Protein AF-A0A368GLN0-F1 (afdb_monomer)

Secondary structure (DSSP, 8-state):
---------TTSS-PPPHHHHHHT-----S-TTSS--EEEE--B-SSSB-TT--EEEE--S--TT--TTHHHHHHHHHHHHHHHHHHHTTS---------GGG-THHHHHHHHHHHHHHHS-HHHHHHHHHHHHHHHHHHHHHHHHHHHHTTSS----------------PPP----------------------

Solvent-accessible surface area (backbone atoms only — not comparable to full-atom values): 13276 Å² total; per-residue (Å²): 133,85,78,77,82,68,94,77,71,88,79,63,88,70,74,75,53,68,67,54,47,64,75,58,59,87,68,79,85,73,56,99,84,74,74,76,50,72,50,77,47,66,47,69,57,98,88,46,72,43,83,91,34,64,48,79,45,69,48,68,100,65,74,98,80,68,79,71,56,46,67,52,49,56,50,49,48,68,67,27,47,61,57,55,47,61,74,39,57,94,50,86,83,80,89,84,76,75,91,50,76,59,76,45,85,47,66,61,60,50,50,51,52,50,50,56,47,57,74,72,45,59,66,72,56,55,49,54,50,52,55,48,54,52,51,53,51,52,51,52,53,52,50,52,52,50,58,56,59,63,62,69,78,78,62,98,65,85,72,82,78,79,83,76,85,74,91,79,84,85,82,81,86,80,74,84,82,81,76,81,78,82,78,81,78,88,70,88,76,78,86,79,84,84,129

Sequence (195 aa):
MMKRRGWNDSTIPRFAPSSTLEEFLCGRTAGKNKGSRAIVISAITEESIFEGCTKVIVSGRSTADQDYHRDMFEGWLRESLPQMIEVAAEHRLSLVMDNAPYHSRQLEKVKSRTLDWIGCVLTSLCKKWCDHVVGEEEAARLKIAVDLNNNVGDSGEVWSLDESSSSYEGLPEVSDVELEQVSLYEGDLESTTCI

pLDDT: mean 70.53, std 19.05, range [32.34, 94.5]

Organism: Ancylostoma caninum (NCBI:txid29170)

Structure (mmCIF, N/CA/C/O backbone):
data_AF-A0A368GLN0-F1
#
_entry.id   AF-A0A368GLN0-F1
#
loop_
_atom_site.group_PDB
_atom_site.id
_atom_site.type_symbol
_atom_site.label_atom_id
_atom_site.label_alt_id
_atom_site.label_comp_id
_atom_site.label_asym_id
_atom_site.label_entity_id
_atom_site.label_seq_id
_atom_site.pdbx_PDB_ins_code
_atom_site.Cartn_x
_atom_site.Cartn_y
_atom_site.Cartn_z
_atom_site.occupancy
_atom_site.B_iso_or_equiv
_atom_site.auth_seq_id
_atom_site.auth_comp_id
_atom_site.auth_asym_id
_atom_site.auth_atom_id
_atom_site.pdbx_PDB_model_num
ATOM 1 N N . MET A 1 1 ? 33.863 -3.913 -6.482 1.00 35.53 1 MET A N 1
ATOM 2 C CA . MET A 1 1 ? 32.502 -4.260 -5.994 1.00 35.53 1 MET A CA 1
ATOM 3 C C . MET A 1 1 ? 31.989 -3.170 -5.057 1.00 35.53 1 MET A C 1
ATOM 5 O O . MET A 1 1 ? 32.478 -3.062 -3.939 1.00 35.53 1 MET A O 1
ATOM 9 N N . MET A 1 2 ? 31.009 -2.364 -5.475 1.00 35.94 2 MET A N 1
ATOM 10 C CA . MET A 1 2 ? 30.334 -1.441 -4.555 1.00 35.94 2 MET A CA 1
ATOM 11 C C . MET A 1 2 ? 29.337 -2.224 -3.693 1.00 35.94 2 MET A C 1
ATOM 13 O O . MET A 1 2 ? 28.332 -2.731 -4.191 1.00 35.94 2 MET A O 1
ATOM 17 N N . LYS A 1 3 ? 29.622 -2.342 -2.392 1.00 42.59 3 LYS A N 1
ATOM 18 C CA . LYS A 1 3 ? 28.667 -2.875 -1.414 1.00 42.59 3 LYS A CA 1
ATOM 19 C C . LYS A 1 3 ? 27.476 -1.920 -1.359 1.00 42.59 3 LYS A C 1
ATOM 21 O O . LYS A 1 3 ? 27.602 -0.806 -0.853 1.00 42.59 3 LYS A O 1
ATOM 26 N N . ARG A 1 4 ? 26.325 -2.343 -1.890 1.00 37.25 4 ARG A N 1
ATOM 27 C CA . ARG A 1 4 ? 25.060 -1.627 -1.691 1.00 37.25 4 ARG A CA 1
ATOM 28 C C . ARG A 1 4 ? 24.814 -1.557 -0.184 1.00 37.25 4 ARG A C 1
ATOM 30 O O . ARG A 1 4 ? 24.677 -2.597 0.457 1.00 37.25 4 ARG A O 1
ATOM 37 N N . ARG A 1 5 ? 24.821 -0.350 0.391 1.00 45.50 5 ARG A N 1
ATOM 38 C CA . ARG A 1 5 ? 24.412 -0.145 1.785 1.00 45.50 5 ARG A CA 1
ATOM 39 C C . ARG A 1 5 ? 22.921 -0.442 1.860 1.00 45.50 5 ARG A C 1
ATOM 41 O O . ARG A 1 5 ? 22.110 0.364 1.419 1.00 45.50 5 ARG A O 1
ATOM 48 N N . GLY A 1 6 ? 22.584 -1.629 2.353 1.00 49.56 6 GLY A N 1
ATOM 49 C CA . GLY A 1 6 ? 21.233 -1.913 2.815 1.00 49.56 6 GLY A CA 1
ATOM 50 C C . GLY A 1 6 ? 20.892 -1.013 4.000 1.00 49.56 6 GLY A C 1
ATOM 51 O O . GLY A 1 6 ? 21.788 -0.543 4.707 1.00 49.56 6 GLY A O 1
ATOM 52 N N . TRP A 1 7 ? 19.600 -0.767 4.195 1.00 46.38 7 TRP A N 1
ATOM 53 C CA . TRP A 1 7 ? 19.075 -0.115 5.390 1.00 46.38 7 TRP A CA 1
ATOM 54 C C . TRP A 1 7 ? 19.530 -0.907 6.624 1.00 46.38 7 TRP A C 1
ATOM 56 O O . TRP A 1 7 ? 19.116 -2.048 6.813 1.00 46.38 7 TRP A O 1
ATOM 66 N N . ASN A 1 8 ? 20.441 -0.338 7.415 1.00 49.94 8 ASN A N 1
ATOM 67 C CA . ASN A 1 8 ? 20.948 -0.943 8.643 1.00 49.94 8 ASN A CA 1
ATOM 68 C C . ASN A 1 8 ? 20.464 -0.096 9.817 1.00 49.94 8 ASN A C 1
ATOM 70 O O . ASN A 1 8 ? 21.086 0.911 10.153 1.00 49.94 8 ASN A O 1
ATOM 74 N N . ASP A 1 9 ? 19.324 -0.477 10.383 1.00 54.09 9 ASP A N 1
ATOM 75 C CA . ASP A 1 9 ? 18.795 0.153 11.584 1.00 54.09 9 ASP A CA 1
ATOM 76 C C . ASP A 1 9 ? 19.314 -0.596 12.816 1.00 54.09 9 ASP A C 1
ATOM 78 O O . ASP A 1 9 ? 18.888 -1.710 13.121 1.00 54.09 9 ASP A O 1
ATOM 82 N N . SER A 1 10 ? 20.266 0.016 13.518 1.00 65.25 10 SER A N 1
ATOM 83 C CA . SER A 1 10 ? 20.861 -0.537 14.736 1.00 65.25 10 SER A CA 1
ATOM 84 C C . SER A 1 10 ? 19.985 -0.361 15.982 1.00 65.25 10 SER A C 1
ATOM 86 O O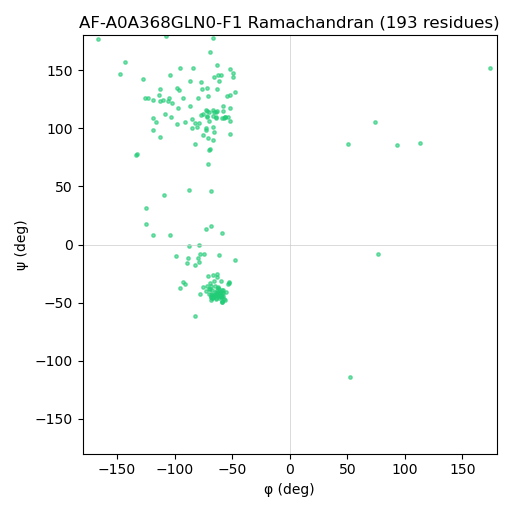 . SER A 1 10 ? 20.403 -0.761 17.067 1.00 65.25 10 SER A O 1
ATOM 88 N N . THR A 1 11 ? 18.811 0.268 15.860 1.00 64.25 11 THR A N 1
ATOM 89 C CA . THR A 1 11 ? 17.899 0.528 16.986 1.00 64.25 11 THR A CA 1
ATOM 90 C C . THR A 1 11 ? 16.757 -0.476 17.100 1.00 64.25 11 THR A C 1
ATOM 92 O O . THR A 1 11 ? 16.099 -0.510 18.138 1.00 64.25 11 THR A O 1
ATOM 95 N N . ILE A 1 12 ? 16.556 -1.347 16.104 1.00 62.72 12 ILE A N 1
ATOM 96 C CA . ILE A 1 12 ? 15.552 -2.415 16.175 1.00 62.72 12 ILE A CA 1
ATOM 97 C C . ILE A 1 12 ? 16.052 -3.499 17.1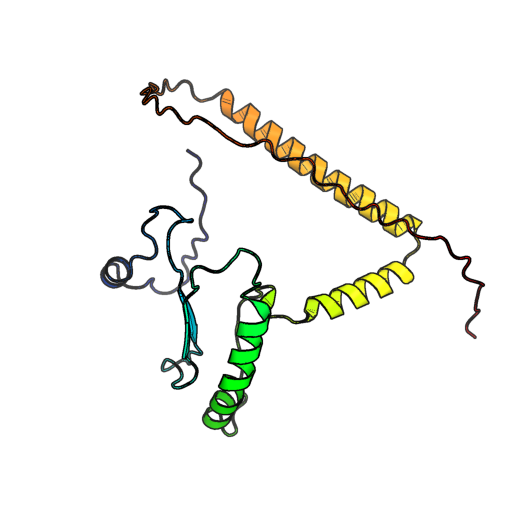46 1.00 62.72 12 ILE A C 1
ATOM 99 O O . ILE A 1 12 ? 17.081 -4.137 16.890 1.00 62.72 12 ILE A O 1
ATOM 103 N N . PRO A 1 13 ? 15.361 -3.732 18.276 1.00 52.72 13 PRO A N 1
ATOM 104 C CA . PRO A 1 13 ? 15.799 -4.695 19.265 1.00 52.72 13 PRO A CA 1
ATOM 105 C C . PRO A 1 13 ? 15.568 -6.106 18.723 1.00 52.72 13 PRO A C 1
ATOM 107 O O . PRO A 1 13 ? 14.479 -6.657 18.817 1.00 52.72 13 PRO A O 1
ATOM 110 N N . ARG A 1 14 ? 16.663 -6.689 18.228 1.00 58.69 14 ARG A N 1
ATOM 111 C CA . ARG A 1 14 ? 16.840 -8.094 17.836 1.00 58.69 14 ARG A CA 1
ATOM 112 C C . ARG A 1 14 ? 16.143 -8.465 16.527 1.00 58.69 14 ARG A C 1
ATOM 114 O O . ARG A 1 14 ? 14.947 -8.720 16.465 1.00 58.69 14 ARG A O 1
ATOM 121 N N . PHE A 1 15 ? 16.961 -8.615 15.489 1.00 60.12 15 PHE A N 1
ATOM 122 C CA . PHE A 1 15 ? 16.638 -9.523 14.395 1.00 60.12 15 PHE A CA 1
ATOM 123 C C . PHE A 1 15 ? 16.288 -10.906 14.958 1.00 60.12 15 PHE A C 1
ATOM 125 O O . PHE A 1 15 ? 16.795 -11.300 16.015 1.00 60.12 15 PHE A O 1
ATOM 132 N N . ALA A 1 16 ? 15.430 -11.635 14.244 1.00 61.66 16 ALA A N 1
ATOM 133 C CA . ALA A 1 16 ? 15.138 -13.024 14.565 1.00 61.66 16 ALA A CA 1
ATOM 134 C C . ALA A 1 16 ? 16.454 -13.815 14.755 1.00 61.66 16 ALA A 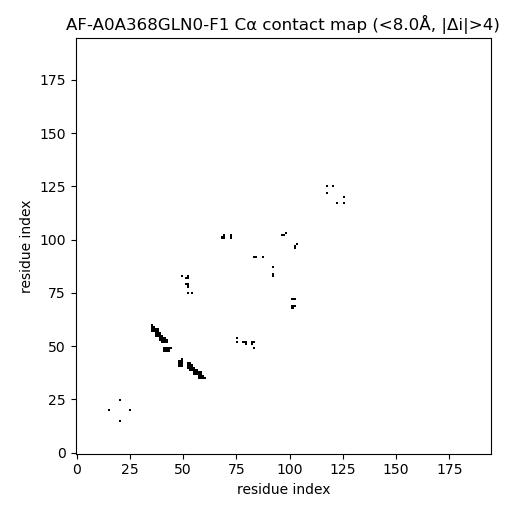C 1
ATOM 136 O O . ALA A 1 16 ? 17.437 -13.523 14.063 1.00 61.66 16 ALA A O 1
ATOM 137 N N . PRO A 1 17 ? 16.507 -14.782 15.692 1.00 75.31 17 PRO A N 1
ATOM 138 C CA . PRO A 1 17 ? 17.692 -15.603 15.919 1.00 75.31 17 PRO A CA 1
ATOM 139 C C . PRO A 1 17 ? 18.238 -16.174 14.609 1.00 75.31 17 PRO A C 1
ATOM 141 O O . PRO A 1 17 ? 17.466 -16.508 13.710 1.00 75.31 17 PRO A O 1
ATOM 144 N N . SER A 1 18 ? 19.557 -16.345 14.507 1.00 64.06 18 SER A N 1
ATOM 145 C CA . SER A 1 18 ? 20.192 -16.903 13.304 1.00 64.06 18 SER A CA 1
ATOM 146 C C . SER A 1 18 ? 19.578 -18.244 12.889 1.00 64.06 18 SER A C 1
ATOM 148 O O . SER A 1 18 ? 19.429 -18.495 11.702 1.00 64.06 18 SER A O 1
ATOM 150 N N . SER A 1 19 ? 19.132 -19.051 13.858 1.00 71.44 19 SER A N 1
ATOM 151 C CA . SER A 1 19 ? 18.413 -20.307 13.620 1.00 71.44 19 SER A CA 1
ATOM 152 C C . SER A 1 19 ? 17.073 -20.103 12.913 1.00 71.44 19 SER A C 1
ATOM 154 O O . SER A 1 19 ? 16.731 -20.863 12.019 1.00 71.44 19 SER A O 1
ATOM 156 N N . THR A 1 20 ? 16.331 -19.054 13.269 1.00 66.94 20 THR A N 1
ATOM 157 C CA . THR A 1 20 ? 15.073 -18.675 12.616 1.00 66.94 20 THR A CA 1
ATOM 158 C C . THR A 1 20 ? 15.341 -18.141 11.210 1.00 66.94 20 THR A C 1
ATOM 160 O O . THR A 1 20 ? 14.609 -18.450 10.281 1.00 66.94 20 THR A O 1
ATOM 163 N N . LEU A 1 21 ? 16.418 -17.380 11.007 1.00 68.38 21 LEU A N 1
ATOM 164 C CA . LEU A 1 21 ? 16.798 -16.915 9.668 1.00 68.38 21 LEU A CA 1
ATOM 165 C C . LEU A 1 21 ? 17.303 -18.053 8.763 1.00 68.38 21 LEU A C 1
ATOM 167 O O . LEU A 1 21 ? 17.071 -18.001 7.558 1.00 68.38 21 LEU A O 1
ATOM 171 N N . GLU A 1 22 ? 17.964 -19.071 9.323 1.00 64.69 22 GLU A N 1
ATOM 172 C CA . GLU A 1 22 ? 18.382 -20.287 8.608 1.00 64.69 22 GLU A CA 1
ATOM 173 C C . GLU A 1 22 ? 17.201 -21.210 8.276 1.00 64.69 22 GLU A C 1
ATOM 175 O O . GLU A 1 22 ? 17.135 -21.766 7.180 1.00 64.69 22 GLU A O 1
ATOM 180 N N . GLU A 1 23 ? 16.247 -21.350 9.197 1.00 68.56 23 GLU A N 1
ATOM 181 C CA . GLU A 1 23 ? 15.017 -22.118 8.988 1.00 68.56 23 GLU A CA 1
ATOM 182 C C . GLU A 1 23 ? 14.106 -21.452 7.944 1.00 68.56 23 GLU A C 1
ATOM 184 O O . GLU A 1 23 ? 13.551 -22.121 7.072 1.00 68.56 23 GLU A O 1
ATOM 189 N N . PHE A 1 24 ? 14.021 -20.120 7.973 1.00 56.69 24 PHE A N 1
ATOM 190 C CA . PHE A 1 24 ? 13.205 -19.311 7.069 1.00 56.69 24 PHE A CA 1
ATOM 191 C C . PHE A 1 24 ? 14.056 -18.523 6.068 1.00 56.69 24 PHE A C 1
ATOM 193 O O . PHE A 1 24 ? 13.771 -17.350 5.824 1.00 56.69 24 PHE A O 1
ATOM 200 N N . LEU A 1 25 ? 15.092 -19.144 5.481 1.00 50.34 25 LEU A N 1
ATOM 201 C CA . LEU A 1 25 ? 15.955 -18.513 4.472 1.00 50.34 25 LEU A CA 1
ATOM 202 C C . LEU A 1 25 ? 15.126 -17.895 3.336 1.00 50.34 25 LEU A C 1
ATOM 204 O O . LEU A 1 25 ? 14.778 -18.538 2.340 1.00 50.34 25 LEU A O 1
ATOM 208 N N . CYS A 1 26 ? 14.858 -16.599 3.472 1.00 51.38 26 CYS A N 1
ATOM 209 C CA . CYS A 1 26 ? 14.298 -15.747 2.444 1.00 51.38 26 CYS A CA 1
ATOM 210 C C . CYS A 1 26 ? 15.328 -15.602 1.320 1.00 51.38 26 CYS A C 1
ATOM 212 O O . CYS A 1 26 ? 16.154 -14.694 1.310 1.00 51.38 26 CYS A O 1
ATOM 214 N N . GLY A 1 27 ? 15.245 -16.511 0.349 1.00 47.00 27 GLY A N 1
ATOM 215 C CA . GLY A 1 27 ? 15.779 -16.319 -0.992 1.00 47.00 27 GLY A CA 1
ATOM 216 C C . GLY A 1 27 ? 16.948 -17.225 -1.355 1.00 47.00 27 GLY A C 1
ATOM 217 O O . GLY A 1 27 ? 18.101 -16.801 -1.360 1.00 47.00 27 GLY A O 1
ATOM 218 N N . ARG A 1 28 ? 16.643 -18.424 -1.869 1.00 48.06 28 ARG A N 1
ATOM 219 C CA . ARG A 1 28 ? 17.470 -18.950 -2.964 1.00 48.06 28 ARG A CA 1
ATOM 220 C C . ARG A 1 28 ? 17.407 -17.933 -4.105 1.00 48.06 28 ARG A C 1
ATOM 222 O O . ARG A 1 28 ? 16.345 -17.697 -4.671 1.00 48.06 28 ARG A O 1
ATOM 229 N N . THR A 1 29 ? 18.553 -17.384 -4.488 1.00 51.28 29 THR A N 1
ATOM 230 C CA . THR A 1 29 ? 18.774 -16.540 -5.679 1.00 51.28 29 THR A CA 1
ATOM 231 C C . THR A 1 29 ? 18.633 -17.307 -7.004 1.00 51.28 29 THR A C 1
ATOM 233 O O . THR A 1 29 ? 19.055 -16.831 -8.058 1.00 51.28 29 THR A O 1
ATOM 236 N N . ALA A 1 30 ? 18.029 -18.498 -6.982 1.00 46.34 30 ALA A N 1
ATOM 237 C CA . ALA A 1 30 ? 17.805 -19.321 -8.157 1.00 46.34 30 ALA A CA 1
ATOM 238 C C . ALA A 1 30 ? 16.698 -18.696 -9.020 1.00 46.34 30 ALA A C 1
ATOM 240 O O . ALA A 1 30 ? 15.516 -18.848 -8.734 1.00 46.34 30 ALA A O 1
ATOM 241 N N . GLY A 1 31 ? 17.107 -17.967 -10.062 1.00 49.19 31 GLY A N 1
ATOM 242 C CA . GLY A 1 31 ? 16.291 -17.586 -11.214 1.00 49.19 31 GLY A CA 1
ATOM 243 C C . GLY A 1 31 ? 14.942 -16.953 -10.876 1.00 49.19 31 GLY A C 1
ATOM 244 O O . GLY A 1 31 ? 13.914 -17.624 -10.916 1.00 49.19 31 GLY A O 1
ATOM 245 N N . LYS A 1 32 ? 14.935 -15.628 -10.678 1.00 55.72 32 LYS A N 1
ATOM 246 C CA . LYS A 1 32 ? 13.764 -14.767 -10.403 1.00 55.72 32 LYS A CA 1
ATOM 247 C C . LYS A 1 32 ? 12.549 -14.996 -11.332 1.00 55.72 32 LYS A C 1
ATOM 249 O O . LYS A 1 32 ? 11.455 -14.549 -11.008 1.00 55.72 32 LYS A O 1
ATOM 254 N N . ASN A 1 33 ? 12.707 -15.716 -12.444 1.00 55.19 33 ASN A N 1
ATOM 255 C CA . ASN A 1 33 ? 11.728 -15.828 -13.524 1.00 55.19 33 ASN A CA 1
ATOM 256 C C . ASN A 1 33 ? 11.210 -17.261 -13.781 1.00 55.19 33 ASN A C 1
ATOM 258 O O . ASN A 1 33 ? 10.525 -17.473 -14.776 1.00 55.19 33 ASN A O 1
ATOM 262 N N . LYS A 1 34 ? 11.526 -18.262 -12.942 1.00 57.03 34 LYS A N 1
ATOM 263 C CA . LYS A 1 34 ? 11.060 -19.650 -13.151 1.00 57.03 34 LYS A CA 1
ATOM 264 C C . LYS A 1 34 ? 10.481 -20.263 -11.873 1.00 57.03 34 LYS A C 1
ATOM 266 O O . LYS A 1 34 ? 11.130 -21.064 -11.214 1.00 57.03 34 LYS A O 1
ATOM 271 N N . GLY A 1 35 ? 9.245 -19.900 -11.532 1.00 66.50 35 GLY A N 1
ATOM 272 C CA . GLY A 1 35 ? 8.507 -20.548 -10.445 1.00 66.50 35 GLY A CA 1
ATOM 273 C C . GLY A 1 35 ? 7.173 -19.875 -10.132 1.00 66.50 35 GLY A C 1
ATOM 274 O O . GLY A 1 35 ? 7.018 -18.673 -10.343 1.00 66.50 35 GLY A O 1
ATOM 275 N N . SER A 1 36 ? 6.218 -20.657 -9.626 1.00 74.06 36 SER A N 1
ATOM 276 C CA . SER A 1 36 ? 5.010 -20.122 -8.994 1.00 74.06 36 SER A CA 1
ATOM 277 C C . SER A 1 36 ? 5.402 -19.329 -7.752 1.00 74.06 36 SER A C 1
ATOM 279 O O . SER A 1 36 ? 6.218 -19.790 -6.953 1.00 74.06 36 SER A O 1
ATOM 281 N N . ARG A 1 37 ? 4.836 -18.133 -7.594 1.00 76.50 37 ARG A N 1
ATOM 282 C CA . ARG A 1 37 ? 5.026 -17.295 -6.410 1.00 76.50 37 ARG A CA 1
ATOM 283 C C . ARG A 1 37 ? 3.776 -17.383 -5.550 1.00 76.50 37 ARG A C 1
ATOM 285 O O . ARG A 1 37 ? 2.677 -17.492 -6.078 1.00 76.50 37 ARG A O 1
ATOM 292 N N . ALA A 1 38 ? 3.941 -17.327 -4.237 1.00 84.25 38 ALA A N 1
ATOM 293 C CA . ALA A 1 38 ? 2.829 -17.148 -3.318 1.00 84.25 38 ALA A CA 1
ATOM 294 C C . ALA A 1 38 ? 2.960 -15.781 -2.646 1.00 84.25 38 ALA A C 1
ATOM 296 O O . ALA A 1 38 ? 4.049 -15.408 -2.212 1.00 84.25 38 ALA A O 1
ATOM 297 N N . ILE A 1 39 ? 1.861 -15.041 -2.583 1.00 85.88 39 ILE A N 1
ATOM 298 C CA . ILE A 1 39 ? 1.714 -13.821 -1.797 1.00 85.88 39 ILE A CA 1
ATOM 299 C C . ILE A 1 39 ? 0.864 -14.196 -0.590 1.00 85.88 39 ILE A C 1
ATOM 301 O O . ILE A 1 39 ? -0.216 -14.764 -0.742 1.00 85.88 39 ILE A O 1
ATOM 305 N N . VAL A 1 40 ? 1.359 -13.901 0.606 1.00 90.56 40 VAL A N 1
ATOM 306 C CA . VAL A 1 40 ? 0.611 -14.094 1.849 1.00 90.56 40 VAL A CA 1
ATOM 307 C C . VAL A 1 40 ? 0.262 -12.720 2.389 1.00 90.56 40 VAL A C 1
A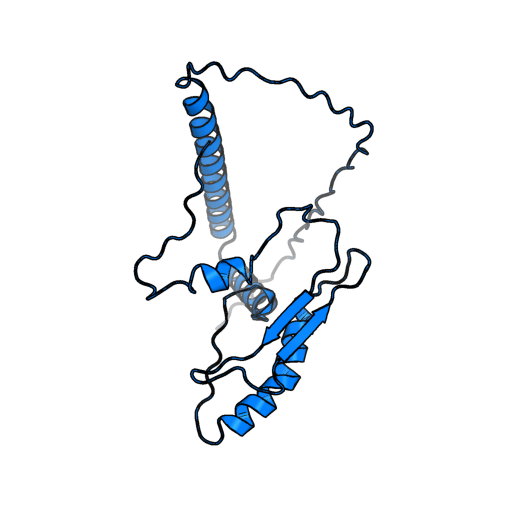TOM 309 O O . VAL A 1 40 ? 1.148 -11.892 2.585 1.00 90.56 40 VAL A O 1
ATOM 312 N N . ILE A 1 41 ? -1.025 -12.485 2.610 1.00 92.44 41 ILE A N 1
ATOM 313 C CA . ILE A 1 41 ? -1.543 -11.275 3.246 1.00 92.44 41 ILE A CA 1
ATOM 314 C C . ILE A 1 41 ? -2.151 -11.708 4.572 1.00 92.44 41 ILE A C 1
ATOM 316 O O . ILE A 1 41 ? -2.931 -12.658 4.605 1.00 92.44 41 ILE A O 1
ATOM 320 N N . SER A 1 42 ? -1.779 -11.054 5.665 1.00 94.00 42 SER A N 1
ATOM 321 C CA . SER A 1 42 ? -2.339 -11.347 6.981 1.00 94.00 42 SER A CA 1
ATOM 322 C C . SER A 1 42 ? -2.409 -10.089 7.826 1.00 94.00 42 SER A C 1
ATOM 324 O O . SER A 1 42 ? -1.530 -9.234 7.734 1.00 94.00 42 SER A O 1
ATOM 326 N N . ALA A 1 43 ? -3.426 -10.009 8.680 1.00 93.38 43 ALA A N 1
ATOM 327 C CA . ALA A 1 43 ? -3.448 -9.056 9.779 1.00 93.38 43 ALA A CA 1
ATOM 328 C C . ALA A 1 43 ? -2.733 -9.666 10.994 1.00 93.38 43 ALA A C 1
ATOM 330 O O . ALA A 1 43 ? -2.855 -10.865 11.264 1.00 93.38 43 ALA A O 1
ATOM 331 N N . ILE A 1 44 ? -1.964 -8.841 11.698 1.00 91.38 44 ILE A N 1
ATOM 332 C CA . ILE A 1 44 ? -1.258 -9.204 12.928 1.00 91.38 44 ILE A CA 1
ATOM 333 C C . ILE A 1 44 ? -1.612 -8.193 14.014 1.00 91.38 44 ILE A C 1
ATOM 335 O O . ILE A 1 44 ? -1.770 -7.004 13.732 1.00 91.38 44 ILE A O 1
ATOM 339 N N . THR A 1 45 ? -1.756 -8.673 15.241 1.00 87.38 45 THR A N 1
ATOM 340 C CA . THR A 1 45 ? -1.922 -7.858 16.445 1.00 87.38 45 THR A CA 1
ATOM 341 C C . THR A 1 45 ? -0.640 -7.915 17.276 1.00 87.38 45 THR A C 1
ATOM 343 O O . THR A 1 45 ? 0.332 -8.567 16.895 1.00 87.38 45 THR A O 1
ATOM 346 N N . GLU A 1 46 ? -0.618 -7.220 18.412 1.00 86.00 46 GLU A N 1
ATOM 347 C CA . GLU A 1 46 ? 0.490 -7.313 19.372 1.00 86.00 46 GLU A CA 1
ATOM 348 C C . GLU A 1 46 ? 0.680 -8.743 19.904 1.00 86.00 46 GLU A C 1
ATOM 350 O O . GLU A 1 46 ? 1.800 -9.163 20.187 1.00 86.00 46 GLU A O 1
ATOM 355 N N . GLU A 1 47 ? -0.410 -9.503 20.007 1.00 86.44 47 GLU A N 1
ATOM 356 C CA . GLU A 1 47 ? -0.423 -10.813 20.655 1.00 86.44 47 GLU A CA 1
ATOM 357 C C . GLU A 1 47 ? -0.237 -11.962 19.659 1.00 86.44 47 GLU A C 1
ATOM 359 O O . GLU A 1 47 ? 0.394 -12.967 19.989 1.00 86.44 47 GLU A O 1
ATOM 364 N N . SER A 1 48 ? -0.811 -11.858 18.454 1.00 86.75 48 SER A N 1
ATOM 365 C CA . SER A 1 48 ? -0.842 -12.981 17.510 1.00 86.75 48 SER A CA 1
ATOM 366 C C . SER A 1 48 ? -1.250 -12.599 16.080 1.00 86.75 48 SER A C 1
ATOM 368 O O . SER A 1 48 ? -1.570 -11.453 15.760 1.00 86.75 48 SER A O 1
ATOM 370 N N . ILE A 1 49 ? -1.220 -13.593 15.188 1.00 88.88 49 ILE A N 1
ATOM 371 C CA . ILE A 1 49 ? -1.820 -13.500 13.856 1.00 88.88 49 ILE A CA 1
ATOM 372 C C . ILE A 1 49 ? -3.340 -13.528 14.008 1.00 88.88 49 ILE A C 1
ATOM 374 O O . ILE A 1 49 ? -3.883 -14.373 14.714 1.00 88.88 49 ILE A O 1
ATOM 378 N N . PHE A 1 50 ? -4.025 -12.631 13.308 1.00 87.69 50 PHE A N 1
ATOM 379 C CA . PHE A 1 50 ? -5.473 -12.546 13.360 1.00 87.69 50 PHE A CA 1
ATOM 380 C C . PHE A 1 50 ? -6.115 -13.686 12.551 1.00 87.69 50 PHE A C 1
ATOM 382 O O . PHE A 1 50 ? -6.007 -13.730 11.319 1.00 87.69 50 PHE A O 1
ATOM 389 N N . GLU A 1 51 ? -6.787 -14.611 13.240 1.00 88.94 51 GLU A N 1
ATOM 390 C CA . GLU A 1 51 ? -7.449 -15.758 12.611 1.00 88.94 51 GLU A CA 1
ATOM 391 C C . GLU A 1 51 ? -8.541 -15.313 11.626 1.00 88.94 51 GLU A C 1
ATOM 393 O O . GLU A 1 51 ? -9.245 -14.333 11.846 1.00 88.94 51 GLU A O 1
ATOM 398 N N . GLY A 1 52 ? -8.660 -16.009 10.493 1.00 88.50 52 GLY A N 1
ATOM 399 C CA . GLY A 1 52 ? -9.639 -15.667 9.450 1.00 88.50 52 GLY A CA 1
ATOM 400 C C . GLY A 1 52 ? -9.266 -14.465 8.569 1.00 88.50 52 GLY A C 1
ATOM 401 O O . GLY A 1 52 ? -9.893 -14.256 7.531 1.00 88.50 52 GLY A O 1
ATOM 402 N N . CYS A 1 53 ? -8.196 -13.734 8.906 1.00 92.81 53 CYS A N 1
ATOM 403 C CA . CYS A 1 53 ? -7.674 -12.617 8.111 1.00 92.81 53 CYS A CA 1
ATOM 404 C C . CYS A 1 53 ? -6.403 -12.964 7.316 1.00 92.81 53 CYS A C 1
ATOM 406 O O . CYS A 1 53 ? -5.791 -12.078 6.719 1.00 92.81 53 CYS A O 1
ATOM 408 N N . THR A 1 54 ? -5.987 -14.233 7.278 1.00 94.00 54 THR A N 1
ATOM 409 C CA . THR A 1 54 ? -4.861 -14.691 6.448 1.00 94.00 54 THR A CA 1
ATOM 410 C C . THR A 1 54 ? -5.354 -15.188 5.091 1.00 94.00 54 THR A C 1
ATOM 412 O O . THR A 1 54 ? -6.175 -16.099 5.011 1.00 94.00 54 THR A O 1
ATOM 415 N N . LYS A 1 55 ? -4.803 -14.641 4.004 1.00 91.94 55 LYS A N 1
ATOM 416 C CA . LYS A 1 55 ? -5.089 -15.055 2.627 1.00 91.94 55 LYS A CA 1
ATOM 417 C C . LYS A 1 55 ? -3.795 -15.402 1.905 1.00 91.94 55 LYS A C 1
ATOM 419 O O . LYS A 1 55 ? -2.865 -14.599 1.848 1.00 91.94 55 LYS A O 1
ATOM 424 N N . VAL A 1 56 ? -3.749 -16.610 1.346 1.00 89.38 56 VAL A N 1
ATOM 425 C CA . VAL A 1 56 ? -2.624 -17.097 0.540 1.00 89.38 56 VAL A CA 1
ATOM 426 C C . VAL A 1 56 ? -3.037 -17.097 -0.920 1.00 89.38 56 VAL A C 1
ATOM 428 O O . VAL A 1 56 ? -4.029 -17.710 -1.309 1.00 89.38 56 VAL A O 1
ATOM 431 N N . ILE A 1 57 ? -2.258 -16.401 -1.730 1.00 83.94 57 ILE A N 1
ATOM 432 C CA . ILE A 1 57 ? -2.517 -16.173 -3.142 1.00 83.94 57 ILE A CA 1
ATOM 433 C C . ILE A 1 57 ? -1.367 -16.796 -3.907 1.00 83.94 57 ILE A C 1
ATOM 435 O O . ILE A 1 57 ? -0.251 -16.287 -3.876 1.00 83.94 57 ILE A O 1
ATOM 439 N N . VAL A 1 58 ? -1.620 -17.901 -4.598 1.00 83.19 58 VAL A N 1
ATOM 440 C CA . VAL A 1 58 ? -0.597 -18.565 -5.409 1.00 83.19 58 VAL A CA 1
ATOM 441 C C . VAL A 1 58 ? -0.756 -18.117 -6.855 1.00 83.19 58 VAL A C 1
ATOM 443 O O . VAL A 1 58 ? -1.783 -18.374 -7.479 1.00 83.19 58 VAL A O 1
ATOM 446 N N . SER A 1 59 ? 0.263 -17.457 -7.405 1.00 72.56 59 SER A N 1
ATOM 447 C CA . SER A 1 59 ? 0.302 -17.117 -8.820 1.00 72.56 59 SER A CA 1
ATOM 448 C C . SER A 1 59 ? 0.395 -18.412 -9.637 1.00 72.56 59 SER A C 1
ATOM 450 O O . SER A 1 59 ? 1.382 -19.158 -9.573 1.00 72.56 59 SER A O 1
ATOM 452 N N . GLY A 1 60 ? -0.653 -18.699 -10.409 1.00 68.06 60 GLY A N 1
ATOM 453 C CA . GLY A 1 60 ? -0.629 -19.759 -11.414 1.00 68.06 60 GLY A CA 1
ATOM 454 C C . GLY A 1 60 ? 0.342 -19.438 -12.556 1.00 68.06 60 GLY A C 1
ATOM 455 O O . GLY A 1 60 ? 0.942 -18.364 -12.604 1.00 68.06 60 GLY A O 1
ATOM 456 N N . ARG A 1 61 ? 0.486 -20.362 -13.515 1.00 60.53 61 ARG A N 1
ATOM 457 C CA . ARG A 1 61 ? 1.094 -20.067 -14.826 1.00 60.53 61 ARG A CA 1
ATOM 458 C C . ARG A 1 61 ? 0.123 -19.193 -15.632 1.00 60.53 61 ARG A C 1
ATOM 460 O O . ARG A 1 61 ? -0.521 -19.694 -16.547 1.00 60.53 61 ARG A O 1
ATOM 467 N N . SER A 1 62 ? -0.078 -17.943 -15.240 1.00 50.31 62 SER A N 1
ATOM 468 C CA . SER A 1 62 ? -0.963 -17.034 -15.965 1.00 50.31 62 SER A CA 1
ATOM 469 C C . SER A 1 62 ? -0.187 -16.172 -16.953 1.00 50.31 62 SER A C 1
ATOM 471 O O . SER A 1 62 ? 1.009 -15.911 -16.809 1.00 50.31 62 SER A O 1
ATOM 473 N N . THR A 1 63 ? -0.899 -15.789 -18.005 1.00 52.53 63 THR A N 1
ATOM 474 C CA . THR A 1 63 ? -0.488 -14.846 -19.040 1.00 52.53 63 THR A CA 1
ATOM 475 C C . THR A 1 63 ? -0.190 -13.483 -18.415 1.00 52.53 63 THR A C 1
ATOM 477 O O . THR A 1 63 ? -0.841 -13.101 -17.448 1.00 52.53 63 THR A O 1
ATOM 480 N N . ALA A 1 64 ? 0.792 -12.768 -18.965 1.00 55.91 64 ALA A N 1
ATOM 481 C CA . ALA A 1 64 ? 1.481 -11.599 -18.399 1.00 55.91 64 ALA A CA 1
ATOM 482 C C . ALA A 1 64 ? 0.628 -10.359 -18.032 1.00 55.91 64 ALA A C 1
ATOM 484 O O . ALA A 1 64 ? 1.198 -9.320 -17.723 1.00 55.91 64 ALA A O 1
ATOM 485 N N . ASP A 1 65 ? -0.701 -10.451 -18.046 1.00 51.19 65 ASP A N 1
ATOM 486 C CA . ASP A 1 65 ? -1.609 -9.304 -18.137 1.00 51.19 65 ASP A CA 1
ATOM 487 C C . ASP A 1 65 ? -2.646 -9.219 -17.002 1.00 51.19 65 ASP A C 1
ATOM 489 O O . ASP A 1 65 ? -3.662 -8.542 -17.112 1.00 51.19 65 ASP A O 1
ATOM 493 N N . GLN A 1 66 ? -2.431 -9.923 -15.888 1.00 56.97 66 GLN A N 1
ATOM 494 C CA . GLN A 1 66 ? -3.249 -9.716 -14.691 1.00 56.97 66 GLN A CA 1
ATOM 495 C C . GLN A 1 66 ? -2.473 -8.895 -13.669 1.00 56.97 66 GLN A C 1
ATOM 497 O O . GLN A 1 66 ? -1.512 -9.373 -13.067 1.00 56.97 66 GLN A O 1
ATOM 502 N N . ASP A 1 67 ? -2.905 -7.650 -13.471 1.00 63.59 67 ASP A N 1
ATOM 503 C CA . ASP A 1 67 ? -2.461 -6.806 -12.365 1.00 63.59 67 ASP A CA 1
ATOM 504 C C . ASP A 1 67 ? -3.011 -7.376 -11.045 1.00 63.59 67 ASP A C 1
ATOM 506 O O . ASP A 1 67 ? -4.057 -6.982 -10.529 1.00 63.59 67 ASP A O 1
ATOM 510 N N . TYR A 1 68 ? -2.300 -8.377 -10.519 1.00 64.44 68 TYR A N 1
ATOM 511 C CA . TYR A 1 68 ? -2.634 -9.131 -9.307 1.00 64.44 68 TYR A CA 1
ATOM 512 C C . TYR A 1 68 ? -2.700 -8.278 -8.037 1.00 64.44 68 TYR A C 1
ATOM 514 O O . TYR A 1 68 ? -3.076 -8.777 -6.980 1.00 64.44 68 TYR A O 1
ATOM 522 N N . HIS A 1 69 ? -2.293 -7.014 -8.087 1.00 69.00 69 HIS A N 1
ATOM 523 C CA . HIS A 1 69 ? -2.045 -6.248 -6.875 1.00 69.00 69 HIS A CA 1
ATOM 524 C C . HIS A 1 69 ? -3.272 -5.473 -6.392 1.00 69.00 69 HIS A C 1
ATOM 526 O O . HIS A 1 69 ? -3.475 -5.352 -5.184 1.00 69.00 69 HIS A O 1
ATOM 532 N N . ARG A 1 70 ? -4.116 -4.975 -7.303 1.00 67.94 70 ARG A N 1
ATOM 533 C CA . ARG A 1 70 ? -5.171 -4.011 -6.954 1.00 67.94 70 ARG A CA 1
ATOM 534 C C . ARG A 1 70 ? -6.430 -4.660 -6.381 1.00 67.94 70 ARG A C 1
ATOM 536 O O . ARG A 1 70 ? -6.786 -4.414 -5.229 1.00 67.94 70 ARG A O 1
ATOM 543 N N . ASP A 1 71 ? -7.083 -5.514 -7.162 1.00 75.69 71 ASP A N 1
ATOM 544 C CA . ASP A 1 71 ? -8.390 -6.077 -6.790 1.00 75.69 71 ASP A CA 1
ATOM 545 C C . ASP A 1 71 ? -8.276 -7.083 -5.640 1.00 75.69 71 ASP A C 1
ATOM 547 O O . ASP A 1 71 ? -9.192 -7.258 -4.835 1.00 75.69 71 ASP A O 1
ATOM 551 N N . MET A 1 72 ? -7.108 -7.712 -5.520 1.00 81.38 72 MET A N 1
ATOM 552 C CA . MET A 1 72 ? -6.828 -8.704 -4.491 1.00 81.38 72 MET A CA 1
ATOM 553 C C . MET A 1 72 ? -6.761 -8.103 -3.095 1.00 81.38 72 MET A C 1
ATOM 555 O O . MET A 1 72 ? -7.333 -8.657 -2.155 1.00 81.38 72 MET A O 1
ATOM 559 N N . PHE A 1 73 ? -6.072 -6.971 -2.968 1.00 87.00 73 PHE A N 1
ATOM 560 C CA . PHE A 1 73 ? -5.922 -6.290 -1.695 1.00 87.00 73 PHE A CA 1
ATOM 561 C C . PHE A 1 73 ? -7.250 -5.673 -1.235 1.00 87.00 73 PHE A C 1
ATOM 563 O O . PHE A 1 73 ? -7.639 -5.839 -0.079 1.00 87.00 73 PHE A O 1
ATOM 570 N N . GLU A 1 74 ? -8.000 -5.045 -2.149 1.00 87.38 74 GLU A N 1
ATOM 571 C CA . GLU A 1 74 ? -9.325 -4.501 -1.832 1.00 87.38 74 GLU A CA 1
ATOM 572 C C . GLU A 1 74 ? -10.310 -5.610 -1.424 1.00 87.38 74 GLU A C 1
ATOM 574 O O . GLU A 1 74 ? -11.036 -5.458 -0.439 1.00 87.38 74 GLU A O 1
ATOM 579 N N . GLY A 1 75 ? -10.312 -6.743 -2.134 1.00 89.81 75 GLY A N 1
ATOM 580 C CA . GLY A 1 75 ? -11.131 -7.904 -1.781 1.00 89.81 75 GLY A CA 1
ATOM 581 C C . GLY A 1 75 ? -10.779 -8.466 -0.403 1.00 89.81 75 GLY A C 1
ATOM 582 O O . GLY A 1 75 ? -11.667 -8.674 0.421 1.00 89.81 75 GLY A O 1
ATOM 583 N N . TRP A 1 76 ? -9.485 -8.635 -0.116 1.00 92.69 76 TRP A N 1
ATOM 584 C CA . TRP A 1 76 ? -9.022 -9.065 1.205 1.00 92.69 76 TRP A CA 1
ATOM 585 C C . TRP A 1 76 ? -9.450 -8.097 2.315 1.00 92.69 76 TRP A C 1
ATOM 587 O O . TRP A 1 76 ? -9.956 -8.549 3.341 1.00 92.69 76 TRP A O 1
ATOM 597 N N . LEU A 1 77 ? -9.324 -6.780 2.110 1.00 92.81 77 LEU A N 1
ATOM 598 C CA . LEU A 1 77 ? -9.784 -5.785 3.083 1.00 92.81 77 LEU A CA 1
ATOM 599 C C . LEU A 1 77 ? -11.289 -5.885 3.335 1.00 92.81 77 LEU A C 1
ATOM 601 O O . LEU A 1 77 ? -11.711 -5.839 4.485 1.00 92.81 77 LEU A O 1
ATOM 605 N N . ARG A 1 78 ? -12.106 -6.040 2.286 1.00 93.12 78 ARG A N 1
ATOM 606 C CA . ARG A 1 78 ? -13.567 -6.180 2.420 1.00 93.12 78 ARG A CA 1
ATOM 607 C C . ARG A 1 78 ? -13.964 -7.426 3.212 1.00 93.12 78 ARG A C 1
ATOM 609 O O . ARG A 1 78 ? -14.915 -7.361 3.982 1.00 93.12 78 ARG A O 1
ATOM 616 N N . GLU A 1 79 ? -13.244 -8.530 3.031 1.00 94.50 79 GLU A N 1
ATOM 617 C CA . GLU A 1 79 ? -13.471 -9.793 3.749 1.00 94.50 79 GLU A CA 1
ATOM 618 C C . GLU A 1 79 ? -12.966 -9.742 5.204 1.00 94.50 79 GLU A C 1
ATOM 620 O O . GLU A 1 79 ? -13.591 -10.307 6.102 1.00 94.50 79 GLU A O 1
ATOM 625 N N . SER A 1 80 ? -11.846 -9.055 5.442 1.00 94.44 80 SER A N 1
ATOM 626 C CA . SER A 1 80 ? -11.122 -9.090 6.721 1.00 94.44 80 SER A CA 1
ATOM 627 C C . SER A 1 80 ? -11.540 -7.972 7.681 1.00 94.44 80 SER A C 1
ATOM 629 O O . SER A 1 80 ? -11.553 -8.171 8.893 1.00 94.44 80 SER A O 1
ATOM 631 N N . LEU A 1 81 ? -11.914 -6.790 7.175 1.00 94.25 81 LEU A N 1
ATOM 632 C CA . LEU A 1 81 ? -12.309 -5.649 8.014 1.00 94.25 81 LEU A CA 1
ATOM 633 C C . LEU A 1 81 ? -13.487 -5.942 8.949 1.00 94.25 81 LEU A C 1
ATOM 635 O O . LEU A 1 81 ? -13.376 -5.569 10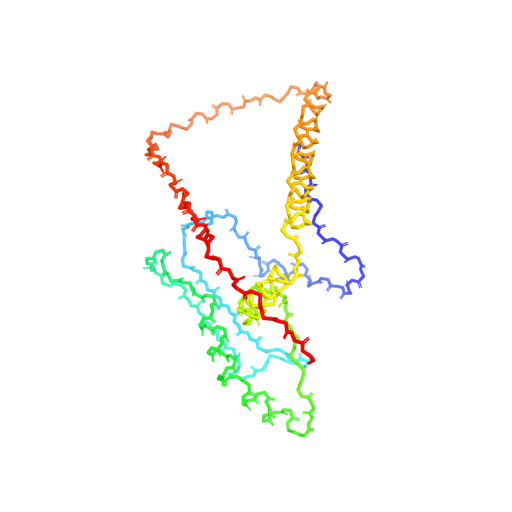.114 1.00 94.25 81 LEU A O 1
ATOM 639 N N . PRO A 1 82 ? -14.581 -6.604 8.521 1.00 94.38 82 PRO A N 1
ATOM 640 C CA . PRO A 1 82 ? -15.675 -6.934 9.432 1.00 94.38 82 PRO A CA 1
ATOM 641 C C . PRO A 1 82 ? -15.213 -7.787 10.617 1.00 94.38 82 PRO A C 1
ATOM 643 O O . PRO A 1 82 ? -15.579 -7.494 11.750 1.00 94.38 82 PRO A O 1
ATOM 646 N N . GLN A 1 83 ? -14.345 -8.771 10.364 1.00 92.75 83 GLN A N 1
ATOM 647 C CA . GLN A 1 83 ? -13.785 -9.642 11.400 1.00 92.75 83 GLN A CA 1
ATOM 648 C C . GLN A 1 83 ? -12.895 -8.842 12.362 1.00 92.75 83 GLN A C 1
ATOM 650 O O . GLN A 1 83 ? -13.036 -8.945 13.578 1.00 92.75 83 GLN A O 1
ATOM 655 N N . MET A 1 84 ? -12.026 -7.976 11.826 1.00 91.94 84 MET A N 1
ATOM 656 C CA . MET A 1 84 ? -11.179 -7.086 12.630 1.00 91.94 84 MET A CA 1
ATOM 657 C C . MET A 1 84 ? -11.993 -6.116 13.496 1.00 91.94 84 MET A C 1
ATOM 659 O O . MET A 1 84 ? -11.618 -5.856 14.636 1.00 91.94 84 MET A O 1
ATOM 663 N N . ILE A 1 85 ? -13.103 -5.588 12.975 1.00 92.12 85 ILE A N 1
ATOM 664 C CA . ILE A 1 85 ? -14.014 -4.706 13.717 1.00 92.12 85 ILE A CA 1
ATOM 665 C C . ILE A 1 85 ? -14.721 -5.476 14.834 1.00 92.12 85 ILE A C 1
ATOM 667 O O . ILE A 1 85 ? -14.806 -4.973 15.950 1.00 92.12 85 ILE A O 1
ATOM 671 N N . GLU A 1 86 ? -15.198 -6.690 14.556 1.00 90.94 86 GLU A N 1
ATOM 672 C CA . GLU A 1 86 ? -15.859 -7.538 15.551 1.00 90.94 86 GLU A CA 1
ATOM 673 C C . GLU A 1 86 ? -14.940 -7.828 16.745 1.00 90.94 86 GLU A C 1
ATOM 675 O O . GLU A 1 86 ? -15.349 -7.655 17.891 1.00 90.94 86 GLU A O 1
ATOM 680 N N . VAL A 1 87 ? -13.674 -8.170 16.487 1.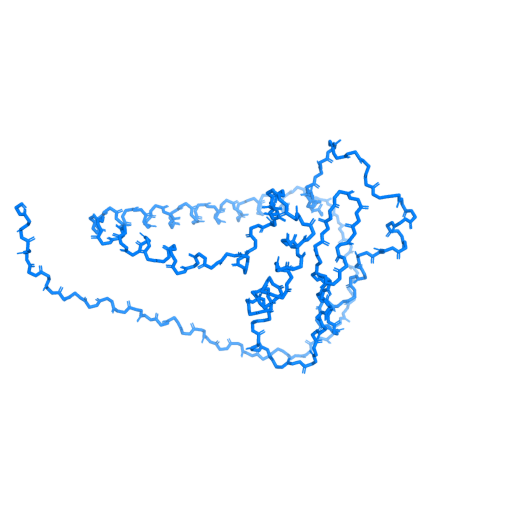00 86.56 87 VAL A N 1
ATOM 681 C CA . VAL A 1 87 ? -12.683 -8.425 17.548 1.00 86.56 87 VAL A CA 1
ATOM 682 C C . VAL A 1 87 ? -12.251 -7.147 18.263 1.00 86.56 87 VAL A C 1
ATOM 684 O O . VAL A 1 87 ? -12.035 -7.169 19.473 1.00 86.56 87 VAL A O 1
ATOM 687 N N . ALA A 1 88 ? -12.149 -6.020 17.553 1.00 88.38 88 ALA A N 1
ATOM 688 C CA . ALA A 1 88 ? -11.897 -4.732 18.195 1.00 88.38 88 ALA A CA 1
ATOM 689 C C . ALA A 1 88 ? -13.050 -4.324 19.135 1.00 88.38 88 ALA A C 1
ATOM 691 O O . ALA A 1 88 ? -12.820 -3.596 20.105 1.00 88.38 88 ALA A O 1
ATOM 692 N N . ALA A 1 89 ? -14.266 -4.827 18.891 1.00 88.56 89 ALA A N 1
ATOM 693 C CA . ALA A 1 89 ? -15.478 -4.516 19.636 1.00 88.56 89 ALA A CA 1
ATOM 694 C C . ALA A 1 89 ? -15.700 -2.993 19.734 1.00 88.56 89 ALA A C 1
ATOM 696 O O . ALA A 1 89 ? -15.927 -2.328 18.725 1.00 88.56 89 ALA A O 1
ATOM 697 N N . GLU A 1 90 ? -15.620 -2.422 20.938 1.00 87.56 90 GLU A N 1
ATOM 698 C CA . GLU A 1 90 ? -15.781 -0.979 21.172 1.00 87.56 90 GLU A CA 1
ATOM 699 C C . GLU A 1 90 ? -14.474 -0.177 21.024 1.00 87.56 90 GLU A C 1
ATOM 701 O O . GLU A 1 90 ? -14.464 1.050 21.160 1.00 87.56 90 GLU A O 1
ATOM 706 N N . HIS A 1 91 ? -13.353 -0.842 20.738 1.00 89.81 91 HIS A N 1
ATOM 707 C CA . HIS A 1 91 ? -12.063 -0.187 20.572 1.00 89.81 91 HIS A CA 1
ATOM 708 C C . HIS A 1 91 ? -11.886 0.359 19.156 1.00 89.81 91 HIS A C 1
ATOM 710 O O . HIS A 1 91 ? -12.405 -0.156 18.165 1.00 89.81 91 HIS A O 1
ATOM 716 N N . ARG A 1 92 ? -11.087 1.424 19.042 1.00 90.00 92 ARG A N 1
ATOM 717 C CA . ARG A 1 92 ? -10.717 1.980 17.739 1.00 90.00 92 ARG A CA 1
ATOM 718 C C . ARG A 1 92 ? -9.736 1.049 17.036 1.00 90.00 92 ARG A C 1
ATOM 720 O O . ARG A 1 92 ? -8.590 0.927 17.462 1.00 90.00 92 ARG A O 1
ATOM 727 N N . LEU A 1 93 ? -10.164 0.471 15.920 1.00 89.88 93 LEU A N 1
ATOM 728 C CA . LEU A 1 93 ? -9.282 -0.249 15.008 1.00 89.88 93 LEU A CA 1
ATOM 729 C C . LEU A 1 93 ? -8.358 0.741 14.277 1.00 89.88 93 LEU A C 1
ATOM 731 O O . LEU A 1 93 ? -8.827 1.703 13.667 1.00 89.88 93 LEU A O 1
ATOM 735 N N . SER A 1 94 ? -7.049 0.492 14.323 1.00 91.31 94 SER A N 1
ATOM 736 C CA . SER A 1 94 ? -6.039 1.227 13.552 1.00 91.31 94 SER A CA 1
ATOM 737 C C . SER A 1 94 ? -5.316 0.259 12.623 1.00 91.31 94 SER A C 1
ATOM 739 O O . SER A 1 94 ? -4.762 -0.734 13.083 1.00 91.31 94 SER A O 1
ATOM 741 N N . LEU A 1 95 ? -5.316 0.549 11.321 1.00 91.44 95 LEU A N 1
ATOM 742 C CA . LEU A 1 95 ? -4.646 -0.265 10.308 1.00 91.44 95 LEU A CA 1
ATOM 743 C C . LEU A 1 95 ? -3.330 0.404 9.897 1.00 91.44 95 LEU A C 1
ATOM 745 O O . LEU A 1 95 ? -3.334 1.545 9.434 1.00 91.44 95 LEU A O 1
ATOM 749 N N . VAL A 1 96 ? -2.213 -0.306 10.060 1.00 90.50 96 VAL A N 1
ATOM 750 C CA . VAL A 1 96 ? -0.871 0.166 9.688 1.00 90.50 96 VAL A CA 1
ATOM 751 C C . VAL A 1 96 ? -0.354 -0.677 8.529 1.00 90.50 96 VAL A C 1
ATOM 753 O O . VAL A 1 96 ? -0.304 -1.900 8.625 1.00 90.50 96 VAL A O 1
ATOM 756 N N . MET A 1 97 ? 0.009 -0.025 7.427 1.00 91.38 97 MET A N 1
ATOM 757 C CA . MET A 1 97 ? 0.498 -0.656 6.197 1.00 91.38 97 MET A CA 1
ATOM 758 C C . MET A 1 97 ? 1.587 0.220 5.582 1.00 91.38 97 MET A C 1
ATOM 760 O O . MET A 1 97 ? 1.633 1.424 5.846 1.00 91.38 97 MET A O 1
ATOM 764 N N . ASP A 1 98 ? 2.456 -0.360 4.758 1.00 89.50 98 ASP A N 1
ATOM 765 C CA . ASP A 1 98 ? 3.381 0.434 3.953 1.00 89.50 98 ASP A CA 1
ATOM 766 C C . ASP A 1 98 ? 2.625 1.217 2.863 1.00 89.50 98 ASP A C 1
ATOM 768 O O . ASP A 1 98 ? 1.456 0.966 2.558 1.00 89.50 98 ASP A O 1
ATOM 772 N N . ASN A 1 99 ? 3.293 2.197 2.261 1.00 86.12 99 ASN A N 1
ATOM 773 C CA . ASN A 1 99 ? 2.701 3.039 1.222 1.00 86.12 99 ASN A CA 1
ATOM 774 C C . ASN A 1 99 ? 2.865 2.424 -0.181 1.00 86.12 99 ASN A C 1
ATOM 776 O O . ASN A 1 99 ? 3.311 3.095 -1.115 1.00 86.12 99 ASN A O 1
ATOM 780 N N . ALA A 1 100 ? 2.569 1.132 -0.331 1.00 82.50 100 ALA A N 1
ATOM 781 C CA . ALA A 1 100 ? 2.586 0.494 -1.640 1.00 82.50 100 ALA A CA 1
ATOM 782 C C . ALA A 1 100 ? 1.481 1.091 -2.541 1.00 82.50 100 ALA A C 1
ATOM 784 O O . ALA A 1 100 ? 0.386 1.388 -2.050 1.00 82.50 100 ALA A O 1
ATOM 785 N N . PRO A 1 101 ? 1.700 1.245 -3.863 1.00 78.31 101 PRO A N 1
ATOM 786 C CA . PRO A 1 101 ? 0.723 1.877 -4.755 1.00 78.31 101 PRO A CA 1
ATOM 787 C C . PRO A 1 101 ? -0.680 1.255 -4.699 1.00 78.31 101 PRO A C 1
ATOM 789 O O . PRO A 1 101 ? -1.673 1.969 -4.801 1.00 78.31 101 PRO A O 1
ATOM 792 N N . TYR A 1 102 ? -0.776 -0.059 -4.479 1.00 81.44 102 TYR A N 1
ATOM 793 C CA . TYR A 1 102 ? -2.046 -0.784 -4.386 1.00 81.44 102 TYR A CA 1
ATOM 794 C C . TYR A 1 102 ? -2.750 -0.658 -3.021 1.00 81.44 102 TYR A C 1
ATOM 796 O O . TYR A 1 102 ? -3.929 -0.988 -2.922 1.00 81.44 102 TYR A O 1
ATOM 804 N N . HIS A 1 103 ? -2.092 -0.127 -1.983 1.00 85.00 103 HIS A N 1
ATOM 805 C CA . HIS A 1 103 ? -2.727 0.165 -0.688 1.00 85.00 103 HIS A CA 1
ATOM 806 C C . HIS A 1 103 ? -3.548 1.457 -0.698 1.00 85.00 103 HIS A C 1
ATOM 808 O O . HIS A 1 103 ? -4.364 1.685 0.196 1.00 85.00 103 HIS A O 1
ATOM 814 N N . SER A 1 104 ? -3.366 2.310 -1.709 1.00 77.75 104 SER A N 1
ATOM 815 C CA . SER A 1 104 ? -4.085 3.572 -1.824 1.00 77.75 104 SER A CA 1
ATOM 816 C C . SER A 1 104 ? -4.847 3.655 -3.149 1.00 77.75 104 SER A C 1
ATOM 818 O O . SER A 1 104 ? -4.291 3.578 -4.239 1.00 77.75 104 SER A O 1
ATOM 820 N N . ARG A 1 105 ? -6.155 3.924 -3.082 1.00 68.56 105 ARG A N 1
ATOM 821 C CA . ARG A 1 105 ? -6.960 4.308 -4.263 1.00 68.56 105 ARG A CA 1
ATOM 822 C C . ARG A 1 105 ? -6.657 5.736 -4.747 1.00 68.56 105 ARG A C 1
ATOM 824 O O . ARG A 1 105 ? -7.410 6.308 -5.529 1.00 68.56 105 ARG A O 1
ATOM 831 N N . GLN A 1 106 ? -5.572 6.348 -4.269 1.00 61.31 106 GLN A N 1
ATOM 832 C CA . GLN A 1 106 ? -5.319 7.776 -4.437 1.00 61.31 106 GLN A CA 1
ATOM 833 C C . GLN A 1 106 ? -4.876 8.176 -5.840 1.00 61.31 106 GLN A C 1
ATOM 835 O O . GLN A 1 106 ? -4.848 9.369 -6.108 1.00 61.31 106 GLN A O 1
ATOM 840 N N . LEU A 1 107 ? -4.599 7.238 -6.747 1.00 57.72 107 LEU A N 1
ATOM 841 C CA . LEU A 1 107 ? -4.194 7.576 -8.114 1.00 57.72 107 LEU A CA 1
ATOM 842 C C . LEU A 1 107 ? -5.215 8.489 -8.810 1.00 57.72 107 LEU A C 1
ATOM 844 O O . LEU A 1 107 ? -4.830 9.481 -9.421 1.00 57.72 107 LEU A O 1
ATOM 848 N N . GLU A 1 108 ? -6.512 8.229 -8.626 1.00 62.44 108 GLU A N 1
ATOM 849 C CA . GLU A 1 108 ? -7.568 9.091 -9.167 1.00 62.44 108 GLU A CA 1
ATOM 850 C C . GLU A 1 108 ? -7.599 10.450 -8.465 1.00 62.44 108 GLU A C 1
ATOM 852 O O . GLU A 1 108 ? -7.609 11.474 -9.131 1.00 62.44 108 GLU A O 1
ATOM 857 N N . LYS A 1 109 ? -7.508 10.488 -7.131 1.00 64.25 109 LYS A N 1
ATOM 858 C CA . LYS A 1 109 ? -7.564 11.739 -6.356 1.00 64.25 109 LYS A CA 1
ATOM 859 C C . LYS A 1 109 ? -6.337 12.632 -6.570 1.00 64.25 109 LYS A C 1
ATOM 861 O O . LYS A 1 109 ? -6.468 13.851 -6.576 1.00 64.25 109 LYS A O 1
ATOM 866 N N . VAL A 1 110 ? -5.155 12.044 -6.734 1.00 66.75 110 VAL A N 1
ATOM 867 C CA . VAL A 1 110 ? -3.921 12.758 -7.081 1.00 66.75 110 VAL A CA 1
ATOM 868 C C . VAL A 1 110 ? -4.036 13.276 -8.504 1.00 66.75 110 VAL A C 1
ATOM 870 O O . VAL A 1 110 ? -3.841 14.466 -8.704 1.00 66.75 110 VAL A O 1
ATOM 873 N N . LYS A 1 111 ? -4.465 12.441 -9.459 1.00 70.62 111 LYS A N 1
ATOM 874 C CA . LYS A 1 111 ? -4.699 12.870 -10.841 1.00 70.62 111 LYS A CA 1
ATOM 875 C C . LYS A 1 111 ? -5.685 14.038 -10.911 1.00 70.62 111 LYS A C 1
ATOM 877 O O . LYS A 1 111 ? -5.364 15.035 -11.543 1.00 70.62 111 LYS A O 1
ATOM 882 N N . SER A 1 112 ? -6.826 13.966 -10.223 1.00 76.12 112 SER A N 1
ATOM 883 C CA . SER A 1 112 ? -7.801 15.064 -10.166 1.00 76.12 112 SER A CA 1
ATOM 884 C C . SER A 1 112 ? -7.186 16.337 -9.590 1.00 76.12 112 SER A C 1
ATOM 886 O O . SER A 1 112 ? -7.258 17.382 -10.217 1.00 76.12 112 SER A O 1
ATOM 888 N N . ARG A 1 113 ? -6.505 16.253 -8.438 1.00 78.56 113 ARG A N 1
ATOM 889 C CA . ARG A 1 113 ? -5.884 17.429 -7.804 1.00 78.56 113 ARG A CA 1
ATOM 890 C C . ARG A 1 113 ? -4.762 18.024 -8.644 1.00 78.56 113 ARG A C 1
ATOM 892 O O . ARG A 1 113 ? -4.596 19.235 -8.647 1.00 78.56 113 ARG A O 1
ATOM 899 N N . THR A 1 114 ? -3.994 17.189 -9.335 1.00 76.69 114 THR A N 1
ATOM 900 C CA . THR A 1 114 ? -2.945 17.632 -10.250 1.00 76.69 114 THR A CA 1
ATOM 901 C C . THR A 1 114 ? -3.550 18.311 -11.472 1.00 76.69 114 THR A C 1
ATOM 903 O O . THR A 1 114 ? -3.062 19.366 -11.849 1.00 76.69 114 THR A O 1
ATOM 906 N N . LEU A 1 115 ? -4.623 17.770 -12.055 1.00 81.69 115 LEU A N 1
ATOM 907 C CA . LEU A 1 115 ? -5.321 18.402 -13.179 1.00 81.69 115 LEU A CA 1
ATOM 908 C C . LEU A 1 115 ? -5.977 19.728 -12.772 1.00 81.69 115 LEU A C 1
ATOM 910 O O . LEU A 1 115 ? -5.790 20.721 -13.468 1.00 81.69 115 LEU A O 1
ATOM 914 N N . ASP A 1 116 ? -6.653 19.775 -11.622 1.00 85.88 116 ASP A N 1
ATOM 915 C CA . ASP A 1 116 ? -7.236 21.006 -11.070 1.00 85.88 116 ASP A CA 1
ATOM 916 C C . ASP A 1 116 ? -6.154 22.056 -10.793 1.00 85.88 116 ASP A C 1
ATOM 918 O O . ASP A 1 116 ? -6.320 23.237 -11.095 1.00 85.88 116 ASP A O 1
ATOM 922 N N . TRP A 1 117 ? -5.014 21.629 -10.244 1.00 82.81 117 TRP A N 1
ATOM 923 C CA . TRP A 1 117 ? -3.880 22.511 -9.996 1.00 82.81 117 TRP A CA 1
ATOM 924 C C . TRP A 1 117 ? -3.266 23.022 -11.302 1.00 82.81 117 TRP A C 1
ATOM 926 O O . TRP A 1 117 ? -3.051 24.223 -11.425 1.00 82.81 117 TRP A O 1
ATOM 936 N N . ILE A 1 118 ? -3.048 22.153 -12.296 1.00 80.50 118 ILE A N 1
ATOM 937 C CA . ILE A 1 118 ? -2.557 22.544 -13.628 1.00 80.50 118 ILE A CA 1
ATOM 938 C C . ILE A 1 118 ? -3.521 23.538 -14.284 1.00 80.50 118 ILE A C 1
ATOM 940 O O . ILE A 1 118 ? -3.063 24.522 -14.853 1.00 80.50 118 ILE A O 1
ATOM 944 N N . GLY A 1 119 ? -4.836 23.337 -14.155 1.00 83.69 119 GLY A N 1
ATOM 945 C CA . GLY A 1 119 ? -5.838 24.277 -14.661 1.00 83.69 119 GLY A CA 1
ATOM 946 C C . GLY A 1 119 ? -5.792 25.654 -13.988 1.00 83.69 119 GLY A C 1
ATOM 947 O O . GLY A 1 119 ? -6.138 26.654 -14.611 1.00 83.69 119 GLY A O 1
ATOM 948 N N . CYS A 1 120 ? -5.333 25.730 -12.735 1.00 85.50 120 CYS A N 1
ATOM 949 C CA . CYS A 1 120 ? -5.211 26.983 -11.983 1.00 85.50 120 CYS A CA 1
ATOM 950 C C . CYS A 1 120 ? -3.857 27.692 -12.162 1.00 85.50 120 CYS A C 1
ATOM 952 O O . CYS A 1 120 ? -3.722 28.858 -11.783 1.00 85.50 120 CYS A O 1
ATOM 954 N N . VAL A 1 121 ? -2.831 27.007 -12.669 1.00 85.56 121 VAL A N 1
ATOM 955 C CA . VAL A 1 121 ? -1.480 27.565 -12.791 1.00 85.56 121 VAL A CA 1
ATOM 956 C C . VAL A 1 121 ? -1.274 28.122 -14.196 1.00 85.56 121 VAL A C 1
ATOM 958 O O . VAL A 1 121 ? -1.551 27.467 -15.194 1.00 85.56 121 VAL A O 1
ATOM 961 N N . LEU A 1 122 ? -0.736 29.345 -14.281 1.00 88.50 122 LEU A N 1
ATOM 962 C CA . LEU A 1 122 ? -0.328 29.948 -15.552 1.00 88.50 122 LEU A CA 1
ATOM 963 C C . LEU A 1 122 ? 0.593 28.988 -16.314 1.00 88.50 122 LEU A C 1
ATOM 965 O O . LEU A 1 122 ? 1.622 28.558 -15.789 1.00 88.50 122 LEU A O 1
ATOM 969 N N . THR A 1 123 ? 0.279 28.721 -17.580 1.00 84.38 123 THR A N 1
ATOM 970 C CA . THR A 1 123 ? 1.010 27.786 -18.454 1.00 84.38 123 THR A CA 1
ATOM 971 C C . THR A 1 123 ? 2.510 28.083 -18.512 1.00 84.38 123 THR A C 1
ATOM 973 O O . THR A 1 123 ? 3.336 27.175 -18.591 1.00 84.38 123 THR A O 1
ATOM 976 N N . SER A 1 124 ? 2.889 29.360 -18.401 1.00 87.50 124 SER A N 1
ATOM 977 C CA . SER A 1 124 ? 4.287 29.803 -18.346 1.00 87.50 124 SER A CA 1
ATOM 978 C C . SER A 1 124 ? 5.027 29.344 -17.084 1.00 87.50 124 SER A C 1
ATOM 980 O O . SER A 1 124 ? 6.231 29.092 -17.140 1.00 87.50 124 SER A O 1
ATOM 982 N N . LEU A 1 125 ? 4.327 29.213 -15.955 1.00 85.81 125 LEU A N 1
ATOM 983 C CA . LEU A 1 125 ? 4.874 28.710 -14.699 1.00 85.81 125 LEU A CA 1
ATOM 984 C C . LEU A 1 125 ? 4.996 27.182 -14.729 1.00 85.81 125 LEU A C 1
ATOM 986 O O . LEU A 1 125 ? 6.037 26.661 -14.337 1.00 85.81 125 LEU A O 1
ATOM 990 N N . CYS A 1 126 ? 3.985 26.482 -15.260 1.00 82.19 126 CYS A N 1
ATOM 991 C CA . CYS A 1 126 ? 4.053 25.036 -15.495 1.00 82.19 126 CYS A CA 1
ATOM 992 C C . CYS A 1 126 ? 5.240 24.682 -16.394 1.00 82.19 126 CYS A C 1
ATOM 994 O O . CYS A 1 126 ? 6.030 23.812 -16.042 1.00 82.19 126 CYS A O 1
ATOM 996 N N . LYS A 1 127 ? 5.417 25.408 -17.506 1.00 86.06 127 LYS A N 1
ATOM 997 C CA . LYS A 1 127 ? 6.544 25.205 -18.421 1.00 86.06 127 LYS A CA 1
ATOM 998 C C . LYS A 1 127 ? 7.892 25.385 -17.720 1.00 86.06 127 LYS A C 1
ATOM 1000 O O . LYS A 1 127 ? 8.724 24.493 -17.785 1.00 86.06 127 LYS A O 1
ATOM 1005 N N . LYS A 1 128 ? 8.078 26.485 -16.979 1.00 88.62 128 LYS A N 1
ATOM 1006 C CA . LYS A 1 128 ? 9.315 26.725 -16.210 1.00 88.62 128 LYS A CA 1
ATOM 1007 C C . LYS 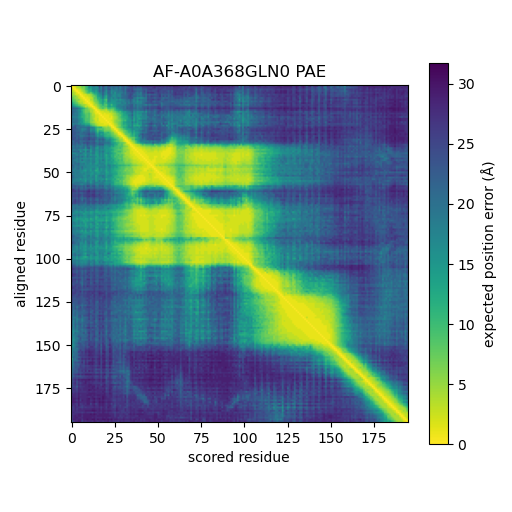A 1 128 ? 9.599 25.628 -15.188 1.00 88.62 128 LYS A C 1
ATOM 1009 O O . LYS A 1 128 ? 10.756 25.276 -14.987 1.00 88.62 128 LYS A O 1
ATOM 1014 N N . TRP A 1 129 ? 8.563 25.118 -14.524 1.00 87.44 129 TRP A N 1
ATOM 1015 C CA . TRP A 1 129 ? 8.716 24.025 -13.573 1.00 87.44 129 TRP A CA 1
ATOM 1016 C C . TRP A 1 129 ? 9.124 22.723 -14.273 1.00 87.44 129 TRP A C 1
ATOM 1018 O O . TRP A 1 129 ? 10.082 22.093 -13.836 1.00 87.44 129 TRP A O 1
ATOM 1028 N N . CYS A 1 130 ? 8.475 22.362 -15.385 1.00 86.25 130 CYS A N 1
ATOM 1029 C CA . CYS A 1 130 ? 8.863 21.198 -16.185 1.00 86.25 130 CYS A CA 1
ATOM 1030 C C . CYS A 1 130 ? 10.307 21.314 -16.695 1.00 86.25 130 CYS A C 1
ATOM 1032 O O . CYS A 1 130 ? 11.088 20.387 -16.500 1.00 86.25 130 CYS A O 1
ATOM 1034 N N . ASP A 1 131 ? 10.679 22.461 -17.272 1.00 90.62 131 ASP A N 1
ATOM 1035 C CA . ASP A 1 131 ? 12.038 22.724 -17.763 1.00 90.62 131 ASP A CA 1
ATOM 1036 C C . ASP A 1 131 ? 13.074 22.578 -16.629 1.00 90.62 131 ASP A C 1
ATOM 1038 O O . ASP A 1 131 ? 14.152 22.019 -16.827 1.00 90.62 131 ASP A O 1
ATOM 1042 N N . HIS A 1 132 ? 12.739 23.032 -15.415 1.00 90.06 132 HIS A N 1
ATOM 1043 C CA . HIS A 1 132 ? 13.598 22.882 -14.240 1.00 90.06 132 HIS A CA 1
ATOM 1044 C C . HIS A 1 132 ? 13.752 21.419 -13.799 1.00 90.06 132 HIS A C 1
ATOM 1046 O O . HIS A 1 132 ? 14.874 20.983 -13.557 1.00 90.06 132 HIS A O 1
ATOM 1052 N N . VAL A 1 133 ? 12.654 20.658 -13.718 1.00 87.75 133 VAL A N 1
ATOM 1053 C CA . VAL A 1 133 ? 12.687 19.234 -13.334 1.00 87.75 133 VAL A CA 1
ATOM 1054 C C . VAL A 1 133 ? 13.510 18.416 -14.330 1.00 87.75 133 VAL A C 1
ATOM 1056 O O . VAL A 1 133 ? 14.340 17.612 -13.911 1.00 87.75 133 VAL A O 1
ATOM 1059 N N . VAL A 1 134 ? 13.330 18.654 -15.633 1.00 90.00 134 VAL A N 1
ATOM 1060 C CA . VAL A 1 134 ? 14.128 18.004 -16.685 1.00 90.00 134 VAL A CA 1
ATOM 1061 C C . VAL A 1 134 ? 15.608 18.365 -16.541 1.00 90.00 134 VAL A C 1
ATOM 1063 O O . VAL A 1 134 ? 16.458 17.479 -16.578 1.00 90.00 134 VAL A O 1
ATOM 1066 N N . GLY A 1 135 ? 15.927 19.640 -16.295 1.00 92.75 135 GLY A N 1
ATOM 1067 C CA . GLY A 1 135 ? 17.307 20.077 -16.074 1.00 92.75 135 GLY A CA 1
ATOM 1068 C C . GLY A 1 135 ? 17.975 19.416 -14.859 1.00 92.75 135 GLY A C 1
ATOM 1069 O O . GLY A 1 135 ? 19.133 19.005 -14.942 1.00 92.75 135 GLY A O 1
ATOM 1070 N N . GLU A 1 136 ? 17.254 19.264 -13.744 1.00 90.75 136 GLU A N 1
ATOM 1071 C CA . GLU A 1 136 ? 17.743 18.548 -12.554 1.00 90.75 136 GLU A CA 1
ATOM 1072 C C . GLU A 1 136 ? 17.979 17.055 -12.840 1.00 90.75 136 GLU A C 1
ATOM 1074 O O . GLU A 1 136 ? 18.992 16.489 -12.416 1.00 90.75 136 GLU A O 1
ATOM 1079 N N . GLU A 1 137 ? 17.083 16.408 -13.593 1.00 89.75 137 GLU A N 1
ATOM 1080 C CA . GLU A 1 137 ? 17.241 15.006 -13.988 1.00 89.75 137 GLU A CA 1
ATOM 1081 C C . GLU A 1 137 ? 18.469 14.805 -14.889 1.00 89.75 137 GLU A C 1
ATOM 1083 O O . GLU A 1 137 ? 19.285 13.910 -14.644 1.00 89.75 137 GLU A O 1
ATOM 1088 N N . GLU A 1 138 ? 18.651 15.653 -15.903 1.00 93.50 138 GLU A N 1
ATOM 1089 C CA . GLU A 1 138 ? 19.822 15.610 -16.783 1.00 93.50 138 GLU A CA 1
ATOM 1090 C C . GLU A 1 138 ? 21.127 15.830 -16.006 1.00 93.50 138 GLU A C 1
ATOM 1092 O O . GLU A 1 138 ? 22.097 15.087 -16.196 1.00 93.50 138 GLU A O 1
ATOM 1097 N N . ALA A 1 139 ? 21.146 16.785 -15.072 1.00 93.25 139 ALA A N 1
ATOM 1098 C CA . ALA A 1 139 ? 22.292 17.026 -14.202 1.00 93.25 139 ALA A CA 1
ATOM 1099 C C . ALA A 1 139 ? 22.618 15.801 -13.329 1.00 93.25 139 ALA A C 1
ATOM 1101 O O . ALA A 1 139 ? 23.788 15.424 -13.194 1.00 93.25 139 ALA A O 1
ATOM 1102 N N . ALA A 1 140 ? 21.600 15.130 -12.780 1.00 89.88 140 ALA A N 1
ATOM 1103 C CA . ALA A 1 140 ? 21.781 13.895 -12.022 1.00 89.88 140 ALA A CA 1
ATOM 1104 C C . ALA A 1 140 ? 22.356 12.763 -12.893 1.00 89.88 140 ALA A C 1
ATOM 1106 O O . ALA A 1 140 ? 23.275 12.061 -12.460 1.00 89.88 140 ALA A O 1
ATOM 1107 N N . ARG A 1 141 ? 21.881 12.608 -14.137 1.00 92.06 141 ARG A N 1
ATOM 1108 C CA . ARG A 1 141 ? 22.405 11.611 -15.091 1.00 92.06 141 ARG A CA 1
ATOM 1109 C C . ARG A 1 141 ? 23.861 11.879 -15.460 1.00 92.06 141 ARG A C 1
ATOM 1111 O O . ARG A 1 141 ? 24.666 10.946 -15.463 1.00 92.06 141 ARG A O 1
ATOM 1118 N N . LEU A 1 142 ? 24.217 13.137 -15.721 1.00 94.44 142 LEU A N 1
ATOM 1119 C CA . LEU A 1 142 ? 25.598 13.534 -16.002 1.00 94.44 142 LEU A CA 1
ATOM 1120 C C . LEU A 1 142 ? 26.514 13.256 -14.811 1.00 94.44 142 LEU A C 1
ATOM 1122 O O . LEU A 1 142 ? 27.598 12.707 -14.990 1.00 94.44 142 LEU A O 1
ATOM 1126 N N . LYS A 1 143 ? 26.063 13.560 -13.590 1.00 92.62 143 LYS A N 1
ATOM 1127 C CA . LYS A 1 143 ? 26.822 13.257 -12.374 1.00 92.62 143 LYS A CA 1
ATOM 1128 C C . LYS A 1 143 ? 27.097 11.759 -12.231 1.00 92.62 143 LYS A C 1
ATOM 1130 O O . LYS A 1 143 ? 28.236 11.379 -11.987 1.00 92.62 143 LYS A O 1
ATOM 1135 N N . ILE A 1 144 ? 26.090 10.911 -12.453 1.00 90.94 144 ILE A N 1
ATOM 1136 C CA . ILE A 1 144 ? 26.257 9.449 -12.428 1.00 90.94 144 ILE A CA 1
ATOM 1137 C C . ILE A 1 144 ? 27.288 8.997 -13.473 1.00 90.94 144 ILE A C 1
ATOM 1139 O O . ILE A 1 144 ? 28.144 8.169 -13.167 1.00 90.94 144 ILE A O 1
ATOM 1143 N N . ALA A 1 145 ? 27.243 9.545 -14.691 1.00 91.81 145 ALA A N 1
ATOM 1144 C CA . ALA A 1 145 ? 28.207 9.215 -15.740 1.00 91.81 145 ALA A CA 1
ATOM 1145 C C . ALA A 1 145 ? 29.644 9.634 -15.371 1.00 91.81 145 ALA A C 1
ATOM 1147 O O . ALA A 1 145 ? 30.584 8.866 -15.581 1.00 91.81 145 ALA A O 1
ATOM 1148 N N . VAL A 1 146 ? 29.814 10.818 -14.775 1.00 93.19 146 VAL A N 1
ATOM 1149 C CA . VAL A 1 146 ? 31.112 11.309 -14.284 1.00 93.19 146 VAL A CA 1
ATOM 1150 C C . VAL A 1 146 ? 31.645 10.426 -13.154 1.00 93.19 146 VAL A C 1
ATOM 1152 O O . VAL A 1 146 ? 32.803 10.013 -13.200 1.00 93.19 146 VAL A O 1
ATOM 1155 N N . ASP A 1 147 ? 30.804 10.079 -12.177 1.00 89.69 147 ASP A N 1
ATOM 1156 C CA . ASP A 1 147 ? 31.180 9.209 -11.059 1.00 89.69 147 ASP A CA 1
ATOM 1157 C C . ASP A 1 147 ? 31.589 7.808 -11.547 1.00 89.69 147 ASP A C 1
ATOM 1159 O O . ASP A 1 147 ? 32.531 7.212 -11.021 1.00 89.69 147 ASP A O 1
ATOM 1163 N N . LEU A 1 148 ? 30.932 7.279 -12.585 1.00 86.69 148 LEU A N 1
ATOM 1164 C CA . LEU A 1 148 ? 31.319 6.013 -13.213 1.00 86.69 148 LEU A CA 1
ATOM 1165 C C . LEU A 1 148 ? 32.677 6.109 -13.917 1.00 86.69 148 LEU A C 1
ATOM 1167 O O . LEU A 1 148 ? 33.498 5.209 -13.756 1.00 86.69 148 LEU A O 1
ATOM 1171 N N . ASN A 1 149 ? 32.938 7.194 -14.649 1.00 90.19 149 ASN A N 1
ATOM 1172 C CA . ASN A 1 149 ? 34.192 7.369 -15.383 1.00 90.19 149 ASN A CA 1
ATOM 1173 C C . ASN A 1 149 ? 35.396 7.586 -14.448 1.00 90.19 149 ASN A C 1
ATOM 1175 O O . ASN A 1 149 ? 36.471 7.036 -14.672 1.00 90.19 149 ASN A O 1
ATOM 1179 N N . ASN A 1 150 ? 35.208 8.329 -13.354 1.00 88.31 150 ASN A N 1
ATOM 1180 C CA . ASN A 1 150 ? 36.270 8.593 -12.379 1.00 88.31 150 ASN A CA 1
ATOM 1181 C C . ASN A 1 150 ? 36.710 7.332 -11.617 1.00 88.31 150 ASN A C 1
ATOM 1183 O O . ASN A 1 150 ? 37.860 7.236 -11.199 1.00 88.31 150 ASN A O 1
ATOM 1187 N N . ASN A 1 151 ? 35.829 6.340 -11.474 1.00 76.25 151 ASN A N 1
ATOM 1188 C CA . ASN A 1 151 ? 36.152 5.077 -10.808 1.00 76.25 151 ASN A CA 1
ATOM 1189 C C . ASN A 1 151 ? 36.965 4.096 -11.679 1.00 76.25 151 ASN A C 1
ATOM 1191 O O . ASN A 1 151 ? 37.417 3.079 -11.163 1.00 76.25 151 ASN A O 1
ATOM 1195 N N . VAL A 1 152 ? 37.173 4.372 -12.974 1.00 71.81 152 VAL A N 1
ATOM 1196 C CA . VAL A 1 152 ? 37.959 3.504 -13.880 1.00 71.81 152 VAL A CA 1
ATOM 1197 C C . VAL A 1 152 ? 39.473 3.757 -13.759 1.00 71.81 152 VAL A C 1
ATOM 1199 O O . VAL A 1 152 ? 40.273 2.909 -14.143 1.00 71.81 152 VAL A O 1
ATOM 1202 N N . GLY A 1 153 ? 39.890 4.893 -13.189 1.00 61.06 153 GLY A N 1
ATOM 1203 C CA . GLY A 1 153 ? 41.300 5.298 -13.128 1.00 61.06 153 GLY A CA 1
ATOM 1204 C C . GLY A 1 153 ? 42.113 4.803 -11.924 1.00 61.06 153 GLY A C 1
ATOM 1205 O O . GLY A 1 153 ? 43.332 4.936 -11.957 1.00 61.06 153 GLY A O 1
ATOM 1206 N N . ASP A 1 154 ? 41.483 4.248 -10.880 1.00 60.12 154 ASP A N 1
ATOM 1207 C CA . ASP A 1 154 ? 42.138 3.975 -9.581 1.00 60.12 154 ASP A CA 1
ATOM 1208 C C . ASP A 1 154 ? 42.021 2.511 -9.118 1.00 60.12 154 ASP A C 1
ATOM 1210 O O . ASP A 1 154 ? 41.959 2.196 -7.932 1.00 60.12 154 ASP A O 1
ATOM 1214 N N . SER A 1 155 ? 41.975 1.570 -10.061 1.00 55.66 155 SER A N 1
ATOM 1215 C CA . SER A 1 155 ? 42.123 0.150 -9.735 1.00 55.66 155 SER A CA 1
ATOM 1216 C C . SER A 1 155 ? 43.090 -0.525 -10.696 1.00 55.66 155 SER A C 1
ATOM 1218 O O . SER A 1 155 ? 42.696 -1.275 -11.588 1.00 55.66 155 SER A O 1
ATOM 1220 N N . GLY A 1 156 ? 44.382 -0.284 -10.474 1.00 52.94 156 GLY A N 1
ATOM 1221 C CA . GLY A 1 156 ? 45.473 -1.136 -10.950 1.00 52.94 156 GLY A CA 1
ATOM 1222 C C . GLY A 1 156 ? 45.498 -2.498 -10.245 1.00 52.94 156 GLY A C 1
ATOM 1223 O O . GLY A 1 156 ? 46.554 -2.940 -9.807 1.00 52.94 156 GLY A O 1
ATOM 1224 N N . GLU A 1 157 ? 44.348 -3.161 -10.118 1.00 55.84 157 GLU A N 1
ATOM 1225 C CA . GLU A 1 157 ? 44.281 -4.575 -9.763 1.00 55.84 157 GLU A CA 1
ATOM 1226 C C . GLU A 1 157 ? 43.852 -5.356 -11.002 1.00 55.84 157 GLU A C 1
ATOM 1228 O O . GLU A 1 157 ? 42.744 -5.222 -11.516 1.00 55.84 157 GLU A O 1
ATOM 1233 N N . VAL A 1 158 ? 44.793 -6.151 -11.500 1.00 50.94 158 VAL A N 1
ATOM 1234 C CA . VAL A 1 158 ? 44.620 -7.126 -12.570 1.00 50.94 158 VAL A CA 1
ATOM 1235 C C . VAL A 1 158 ? 43.687 -8.221 -12.057 1.00 50.94 158 VAL A C 1
ATOM 1237 O O . VAL A 1 158 ? 44.114 -9.145 -11.369 1.00 50.94 158 VAL A O 1
ATOM 1240 N N . TRP A 1 159 ? 42.398 -8.120 -12.369 1.00 52.06 159 TRP A N 1
ATOM 1241 C CA . TRP A 1 159 ? 41.485 -9.248 -12.227 1.00 52.06 159 TRP A CA 1
ATOM 1242 C C . TRP A 1 159 ? 41.639 -10.111 -13.476 1.00 52.06 159 TRP A C 1
ATOM 1244 O O . TRP A 1 159 ? 41.182 -9.736 -14.556 1.00 52.06 159 TRP A O 1
ATOM 1254 N N . SER A 1 160 ? 42.324 -11.247 -13.332 1.00 52.09 160 SER A N 1
ATOM 1255 C CA . SER A 1 160 ? 42.336 -12.308 -14.338 1.00 52.09 160 SER A CA 1
ATOM 1256 C C . SER A 1 160 ? 40.896 -12.701 -14.664 1.00 52.09 160 SER A C 1
ATOM 1258 O O . SER A 1 160 ? 40.197 -13.274 -13.827 1.00 52.09 160 SER A O 1
ATOM 1260 N N . LEU A 1 161 ? 40.457 -12.353 -15.873 1.00 53.78 161 LEU A N 1
ATOM 1261 C CA . LEU A 1 161 ? 39.223 -12.841 -16.471 1.00 53.78 161 LEU A CA 1
ATOM 1262 C C . LEU A 1 161 ? 39.390 -14.343 -16.721 1.00 53.78 161 LEU A C 1
ATOM 1264 O O . LEU A 1 161 ? 40.168 -14.744 -17.583 1.00 53.78 161 LEU A O 1
ATOM 1268 N N . ASP A 1 162 ? 38.673 -15.165 -15.964 1.00 52.25 162 ASP A N 1
ATOM 1269 C CA . ASP A 1 162 ? 38.470 -16.563 -16.324 1.00 52.25 162 ASP A CA 1
ATOM 1270 C C . ASP A 1 162 ? 37.349 -16.597 -17.376 1.00 52.25 162 ASP A C 1
ATOM 1272 O O . ASP A 1 162 ? 36.168 -16.393 -17.072 1.00 52.25 162 ASP A O 1
ATOM 1276 N N . GLU A 1 163 ? 37.738 -16.728 -18.645 1.00 52.84 163 GLU A N 1
ATOM 1277 C CA . GLU A 1 163 ? 36.844 -16.781 -19.801 1.00 52.84 163 GLU A CA 1
ATOM 1278 C C . GLU A 1 163 ? 36.048 -18.093 -19.814 1.00 52.84 163 GLU A C 1
ATOM 1280 O O . GLU A 1 163 ? 36.350 -19.041 -20.536 1.00 52.84 163 GLU A O 1
ATOM 1285 N N . SER A 1 164 ? 34.965 -18.152 -19.042 1.00 51.69 164 SER A N 1
ATOM 1286 C CA . SER A 1 164 ? 33.925 -19.157 -19.267 1.00 51.69 164 SER A CA 1
ATOM 1287 C C . SER A 1 164 ? 32.990 -18.684 -20.379 1.00 51.69 164 SER A C 1
ATOM 1289 O O . SER A 1 164 ? 31.959 -18.054 -20.143 1.00 51.69 164 SER A O 1
ATOM 1291 N N . SER A 1 165 ? 33.392 -18.994 -21.613 1.00 51.88 165 SER A N 1
ATOM 1292 C CA . SER A 1 165 ? 32.590 -18.858 -22.829 1.00 51.88 165 SER A CA 1
ATOM 1293 C C . SER A 1 165 ? 31.311 -19.696 -22.720 1.00 51.88 165 SER A C 1
ATOM 1295 O O . SER A 1 165 ? 31.346 -20.926 -22.747 1.00 51.88 165 SER A O 1
ATOM 1297 N N . SER A 1 166 ? 30.169 -19.025 -22.570 1.00 56.69 166 SER A N 1
ATOM 1298 C CA . SER A 1 166 ? 28.841 -19.630 -22.674 1.00 56.69 166 SER A CA 1
ATOM 1299 C C . SER A 1 166 ? 28.137 -18.986 -23.866 1.00 56.69 166 SER A C 1
ATOM 1301 O O . SER A 1 166 ? 27.712 -17.831 -23.800 1.00 56.69 166 SER A O 1
ATOM 1303 N N . SER A 1 167 ? 28.049 -19.739 -24.960 1.00 59.16 167 SER A N 1
ATOM 1304 C CA . SER A 1 167 ? 27.355 -19.374 -26.189 1.00 59.16 167 SER A CA 1
ATOM 1305 C C . SER A 1 167 ? 25.852 -19.225 -25.943 1.00 59.16 167 SER A C 1
ATOM 1307 O O . SER A 1 167 ? 25.153 -20.195 -25.649 1.00 59.16 167 SER A O 1
ATOM 1309 N N . TYR A 1 168 ? 25.343 -18.001 -26.083 1.00 47.75 168 TYR A N 1
ATOM 1310 C CA . TYR A 1 168 ? 23.910 -17.724 -26.132 1.00 47.75 168 TYR A CA 1
ATOM 1311 C C . TYR A 1 168 ? 23.575 -17.080 -27.477 1.00 47.75 168 TYR A C 1
ATOM 1313 O O . TYR A 1 168 ? 23.800 -15.893 -27.697 1.00 47.75 168 TYR A O 1
ATOM 1321 N N . GLU A 1 169 ? 23.085 -17.914 -28.387 1.00 60.88 169 GLU A N 1
ATOM 1322 C CA . GLU A 1 169 ? 22.475 -17.524 -29.655 1.00 60.88 169 GLU A CA 1
ATOM 1323 C C . GLU A 1 169 ? 21.054 -16.993 -29.405 1.00 60.88 169 GLU A C 1
ATOM 1325 O O . GLU A 1 169 ? 20.261 -17.634 -28.712 1.00 60.88 169 GLU A O 1
ATOM 1330 N N . GLY A 1 170 ? 20.727 -15.860 -30.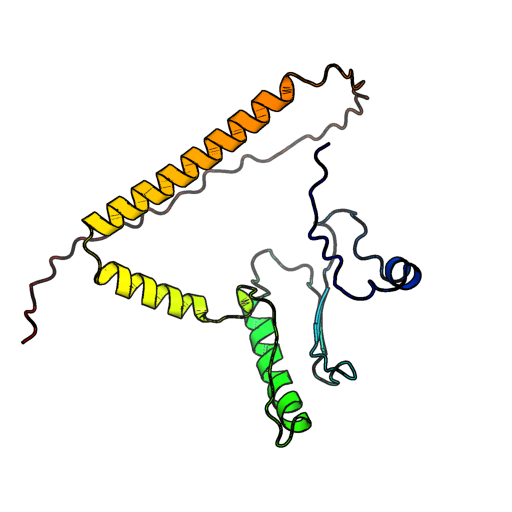033 1.00 55.28 170 GLY A N 1
ATOM 1331 C CA . GLY A 1 170 ? 19.351 -15.477 -30.365 1.00 55.28 170 GLY A CA 1
ATOM 1332 C C . GLY A 1 170 ? 18.613 -14.600 -29.350 1.00 55.28 170 GLY A C 1
ATOM 1333 O O . GLY A 1 170 ? 17.802 -15.092 -28.568 1.00 55.28 170 GLY A O 1
ATOM 1334 N N . LEU A 1 171 ? 18.796 -13.279 -29.445 1.00 52.00 171 LEU A N 1
ATOM 1335 C CA . LEU A 1 171 ? 17.805 -12.310 -28.964 1.00 52.00 171 LEU A CA 1
ATOM 1336 C C . LEU A 1 171 ? 16.949 -11.825 -30.145 1.00 52.00 171 LEU A C 1
ATOM 1338 O O . LEU A 1 171 ? 17.516 -11.491 -31.186 1.00 52.00 171 LEU A O 1
ATOM 1342 N N . PRO A 1 172 ? 15.613 -11.759 -30.004 1.00 54.50 172 PRO A N 1
ATOM 1343 C CA . PRO A 1 172 ? 14.770 -11.074 -30.966 1.00 54.50 172 PRO A CA 1
ATOM 1344 C C . PRO A 1 172 ? 14.859 -9.556 -30.765 1.00 54.50 172 PRO A C 1
ATOM 1346 O O . PRO A 1 172 ? 14.886 -9.048 -29.643 1.00 54.50 172 PRO A O 1
ATOM 1349 N N . GLU A 1 173 ? 14.902 -8.867 -31.897 1.00 50.66 173 GLU A N 1
ATOM 1350 C CA . GLU A 1 173 ? 14.807 -7.422 -32.080 1.00 50.66 173 GLU A CA 1
ATOM 1351 C C . GLU A 1 173 ? 13.557 -6.882 -31.363 1.00 50.66 173 GLU A C 1
ATOM 1353 O O . GLU A 1 173 ? 12.430 -7.277 -31.667 1.00 50.66 173 GLU A O 1
ATOM 1358 N N . VAL A 1 174 ? 13.751 -6.018 -30.363 1.00 42.78 174 VAL A N 1
ATOM 1359 C CA . VAL A 1 174 ? 12.651 -5.313 -29.696 1.00 42.78 174 VAL A CA 1
ATOM 1360 C C . VAL A 1 174 ? 12.352 -4.077 -30.531 1.00 42.78 174 VAL A C 1
ATOM 1362 O O . VAL A 1 174 ? 13.151 -3.145 -30.569 1.00 42.78 174 VAL A O 1
ATOM 1365 N N . SER A 1 175 ? 11.219 -4.118 -31.224 1.00 46.19 175 SER A N 1
ATOM 1366 C CA . SER A 1 175 ? 10.657 -3.014 -31.994 1.00 46.19 175 SER A CA 1
ATOM 1367 C C . SER A 1 175 ? 10.315 -1.816 -31.107 1.00 46.19 175 SER A C 1
ATOM 1369 O O . SER A 1 175 ? 9.869 -1.980 -29.968 1.00 46.19 175 SER A O 1
ATOM 1371 N N . ASP A 1 176 ? 10.497 -0.633 -31.686 1.00 42.34 176 ASP A N 1
ATOM 1372 C CA . ASP A 1 176 ? 10.270 0.687 -31.111 1.00 42.34 176 ASP A CA 1
ATOM 1373 C C . ASP A 1 176 ? 8.921 0.828 -30.389 1.00 42.34 176 ASP A C 1
ATOM 1375 O O . ASP A 1 176 ? 7.857 0.488 -30.909 1.00 42.34 176 ASP A O 1
ATOM 1379 N N . VAL A 1 177 ? 8.978 1.368 -29.172 1.00 39.69 177 VAL A N 1
ATOM 1380 C CA . VAL A 1 177 ? 7.806 1.813 -28.417 1.00 39.69 177 VAL A CA 1
ATOM 1381 C C . VAL A 1 177 ? 7.398 3.175 -28.974 1.00 39.69 177 VAL A C 1
ATOM 1383 O O . VAL A 1 177 ? 8.059 4.180 -28.708 1.00 39.69 177 VAL A O 1
ATOM 1386 N N . GLU A 1 178 ? 6.319 3.209 -29.756 1.00 40.00 178 GLU A N 1
ATOM 1387 C CA . GLU A 1 178 ? 5.674 4.459 -30.156 1.00 40.00 178 GLU A CA 1
ATOM 1388 C C . GLU A 1 178 ? 5.137 5.185 -28.912 1.00 40.00 178 GLU A C 1
ATOM 1390 O O . GLU A 1 178 ? 4.243 4.714 -28.208 1.00 40.00 178 GLU A O 1
ATOM 1395 N N . LEU A 1 179 ? 5.716 6.353 -28.635 1.00 37.94 179 LEU A N 1
ATOM 1396 C CA . LEU A 1 179 ? 5.162 7.349 -27.727 1.00 37.94 179 LEU A CA 1
ATOM 1397 C C . LEU A 1 179 ? 3.922 7.957 -28.393 1.00 37.94 179 LEU A C 1
ATOM 1399 O O . LEU A 1 179 ? 4.050 8.765 -29.314 1.00 37.94 179 LEU A O 1
ATOM 1403 N N . GLU A 1 180 ? 2.730 7.597 -27.916 1.00 33.56 180 GLU A N 1
ATOM 1404 C CA . GLU A 1 180 ? 1.503 8.322 -28.252 1.00 33.56 180 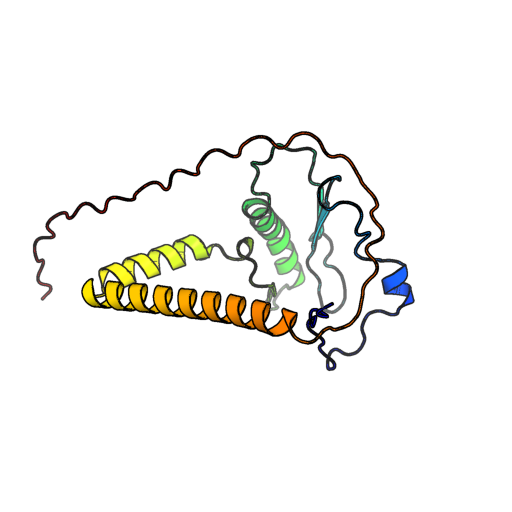GLU A CA 1
ATOM 1405 C C . GLU A 1 180 ? 1.663 9.799 -27.858 1.00 33.56 180 GLU A C 1
ATOM 1407 O O . GLU A 1 180 ? 1.689 10.168 -26.680 1.00 33.56 180 GLU A O 1
ATOM 1412 N N . GLN A 1 181 ? 1.784 10.663 -28.868 1.00 33.12 181 GLN A N 1
ATOM 1413 C CA . GLN A 1 181 ? 1.668 12.105 -28.712 1.00 33.12 181 GLN A CA 1
ATOM 1414 C C . GLN A 1 181 ? 0.247 12.446 -28.265 1.00 33.12 181 GLN A C 1
ATOM 1416 O O . GLN A 1 181 ? -0.705 12.387 -29.041 1.00 33.12 181 GLN A O 1
ATOM 1421 N N . VAL A 1 182 ? 0.110 12.875 -27.014 1.00 32.34 182 VAL A N 1
ATOM 1422 C CA . VAL A 1 182 ? -1.103 13.536 -26.531 1.00 32.34 182 VAL A CA 1
ATOM 1423 C C . VAL A 1 182 ? -1.104 14.964 -27.081 1.00 32.34 182 VAL A C 1
ATOM 1425 O O . VAL A 1 182 ? -0.485 15.864 -26.514 1.00 32.34 182 VAL A O 1
ATOM 1428 N N . SER A 1 183 ? -1.773 15.178 -28.216 1.00 32.44 183 SER A N 1
ATOM 1429 C CA . SER A 1 183 ? -2.031 16.520 -28.742 1.00 32.44 183 SER A CA 1
ATOM 1430 C C . SER A 1 183 ? -3.076 17.217 -27.866 1.00 32.44 183 SER A C 1
ATOM 1432 O O . SER A 1 183 ? -4.252 16.846 -27.875 1.00 32.44 183 SER A O 1
ATOM 1434 N N . LEU A 1 184 ? -2.657 18.225 -27.102 1.00 33.75 184 LEU A N 1
ATOM 1435 C CA . LEU A 1 184 ? -3.570 19.131 -26.411 1.00 33.75 184 LEU A CA 1
ATOM 1436 C C . LEU A 1 184 ? -4.223 20.049 -27.450 1.00 33.75 184 LEU A C 1
ATOM 1438 O O . LEU A 1 184 ? -3.561 20.892 -28.048 1.00 33.75 184 LEU A O 1
ATOM 1442 N N . TYR A 1 185 ? -5.520 19.853 -27.675 1.00 35.38 185 TYR A N 1
ATOM 1443 C CA . TYR A 1 185 ? -6.353 20.793 -28.417 1.00 35.38 185 TYR A CA 1
ATOM 1444 C C . TYR A 1 185 ? -6.478 22.089 -27.602 1.00 35.38 185 TYR A C 1
ATOM 1446 O O . TYR A 1 185 ? -7.058 22.084 -26.515 1.00 35.38 185 TYR A O 1
ATOM 1454 N N . GLU A 1 186 ? -5.948 23.194 -28.127 1.00 40.81 186 GLU A N 1
ATOM 1455 C CA . GLU A 1 186 ? -6.287 24.544 -27.670 1.00 40.81 186 GLU A CA 1
ATOM 1456 C C . GLU A 1 186 ? -7.720 24.847 -28.125 1.00 40.81 186 GLU A C 1
ATOM 1458 O O . GLU A 1 186 ? -7.971 25.261 -29.253 1.00 40.81 186 GLU A O 1
ATOM 1463 N N . GLY A 1 187 ? -8.686 24.538 -27.261 1.00 38.94 187 GLY A N 1
ATOM 1464 C CA . GLY A 1 187 ? -10.039 25.065 -27.375 1.00 38.94 187 GLY A CA 1
ATOM 1465 C C . GLY A 1 187 ? -10.100 26.413 -26.668 1.00 38.94 187 GLY A C 1
ATOM 1466 O O . GLY A 1 187 ? -9.843 26.477 -25.466 1.00 38.94 187 GLY A O 1
ATOM 1467 N N . ASP A 1 188 ? -10.431 27.466 -27.415 1.00 43.12 188 ASP A N 1
ATOM 1468 C CA . ASP A 1 188 ? -10.654 28.821 -26.911 1.00 43.12 188 ASP A CA 1
ATOM 1469 C C . ASP A 1 188 ? -11.661 28.813 -25.747 1.00 43.12 188 ASP A C 1
ATOM 1471 O O . ASP A 1 188 ? -12.865 28.624 -25.931 1.00 43.12 188 ASP A O 1
ATOM 1475 N N . LEU A 1 189 ? -11.157 29.002 -24.526 1.00 47.91 189 LEU A N 1
ATOM 1476 C CA . LEU A 1 189 ? -11.974 29.173 -23.329 1.00 47.91 189 LEU A CA 1
ATOM 1477 C C . LEU A 1 189 ? -12.372 30.646 -23.222 1.00 47.91 189 LEU A C 1
ATOM 1479 O O . LEU A 1 189 ? -11.594 31.498 -22.788 1.00 47.91 189 LEU A O 1
ATOM 1483 N N . GLU A 1 190 ? -13.605 30.933 -23.638 1.00 52.84 190 GLU A N 1
ATOM 1484 C CA . GLU A 1 190 ? -14.259 32.213 -23.404 1.00 52.84 190 GLU A CA 1
ATOM 1485 C C . GLU A 1 190 ? -14.251 32.555 -21.905 1.00 52.84 190 GLU A C 1
ATOM 1487 O O . GLU A 1 190 ? -14.647 31.778 -21.032 1.00 52.84 190 GLU A O 1
ATOM 1492 N N . SER A 1 191 ? -13.758 33.761 -21.628 1.00 48.22 191 SER A N 1
ATOM 1493 C CA . SER A 1 191 ? -13.627 34.360 -20.307 1.00 48.22 191 SER A CA 1
ATOM 1494 C C . SER A 1 191 ? -14.974 34.399 -19.584 1.00 48.22 191 SER A C 1
ATOM 1496 O O . SER A 1 191 ? -15.860 35.179 -19.932 1.00 48.22 191 SER A O 1
ATOM 1498 N N . THR A 1 192 ? -15.119 33.579 -18.542 1.00 44.59 192 THR A N 1
ATOM 1499 C CA . THR A 1 192 ? -16.204 33.734 -17.570 1.00 44.59 192 THR A CA 1
ATOM 1500 C C . THR A 1 192 ? -15.658 34.475 -16.355 1.00 44.59 192 THR A C 1
ATOM 1502 O O . THR A 1 192 ? -14.919 33.925 -15.540 1.00 44.59 192 THR A O 1
ATOM 1505 N N . THR A 1 193 ? -15.999 35.757 -16.265 1.00 50.62 193 THR A N 1
ATOM 1506 C CA . THR A 1 193 ? -15.754 36.616 -15.104 1.00 50.62 193 THR A CA 1
ATOM 1507 C C . THR A 1 193 ? -16.656 36.175 -13.953 1.00 50.62 193 THR A C 1
ATOM 1509 O O . THR A 1 193 ? -17.876 36.312 -14.040 1.00 50.62 193 THR A O 1
ATOM 1512 N N . CYS A 1 194 ? -16.073 35.667 -12.868 1.00 40.59 194 CYS A N 1
ATOM 1513 C CA . CYS A 1 194 ? -16.789 35.484 -11.606 1.00 40.59 194 CYS A CA 1
ATOM 1514 C C . CYS A 1 194 ? -16.868 36.824 -10.859 1.00 40.59 194 CYS A C 1
ATOM 1516 O O . CYS A 1 194 ? -15.840 37.469 -10.640 1.00 40.59 194 CYS A O 1
ATOM 1518 N N . ILE A 1 195 ? -18.093 37.219 -10.497 1.00 46.28 195 ILE A N 1
ATOM 1519 C CA . ILE A 1 195 ? -18.414 38.265 -9.511 1.00 46.28 195 ILE A CA 1
ATOM 1520 C C . ILE A 1 195 ? -18.415 37.626 -8.122 1.00 46.28 195 ILE A C 1
ATOM 1522 O O . ILE A 1 195 ? -18.947 36.496 -8.017 1.00 46.28 195 ILE A O 1
#

Foldseek 3Di:
DDDDDDDDDPPPPDDDPPVVCVVVVDDDVPDPPDDWDKDWDWDADPVGTQPQLIDIDIDDPDDPPDPCQAPVVVVSCVRCVVSQCVVCPPHDDDDDDDVDVNVDPCPVVVVVVVVVVCVVDDPVVVVVVVVVVVVVVVVVVVVVVVVVVVVVPPDPDDDPDPDPDDDDDDDDDDDDDDDPDPDDDPDDDDDDDDD

Radius of gyration: 26.18 Å; Cα contacts (8 Å, |Δi|>4): 60; chains: 1; bounding box: 64×60×53 Å

Nearest PDB structures (foldseek):
  6g13-assembly1_A  TM=1.797E-01  e=2.463E+00  Middle East respiratory syndrome-related coronavirus
  8a5p-assembly1_X  TM=2.099E-01  e=9.041E+00  Thermochaetoides thermophila

Mean predicted aligned error: 18.21 Å